Protein AF-A0AAW1U2P5-F1 (afdb_monomer_lite)

Radius of gyration: 36.5 Å; chains: 1; bounding box: 111×34×106 Å

Organism: NCBI:txid420089

Sequence (246 aa):
MTSDADQDITLRKIYEEIISSKQEVKNTIAASEARLLLEIQELKIRVDALEEENSELKRNIDYVCEELKRLLDVEVAESDVSDCFPLGNGQNCPVKIELLTNIKKRQIFSNLKKLKGTGIAVSHDLTRRQREELHGLKKHLLRARANSSKKSFIRGNKLFVGKKEYTLGELERDIEDHQSNGAPPAPQPKGKKGQHDNDENFRRDNGTQYDVRKNTRSQNPSKPTTAPKLEDCKRDMKLIWFQSWG

Foldseek 3Di:
DPPPVVVVVVVVVVVVVVVVVVVVVVVVVVVVVVVVVVVVVVVVVVVVVVVVVVVLQVVQLVVVQVCCCVQQVQHDDSQQWPGWDFDDADLATAIETEGPDCVSVVSSVVRQVSCPPVLAAEEEDDDPVLVVLVVLLVVVQVVLVVVVQPPWDDDDQWIDRPPDIDHSVRVVVVVVVVVVPPDDPDPDDDDDDDDDDDDDDPDDDDDPPPDPPDPPPPPDPDPPPDGDRNVSNPPRYYYYYYDDDD

Secondary structure (DSSP, 8-state):
---HHHHHHHHHHHHHHHHHHHHHHHHHHHHHHHHHHHHHHHHHHHHHHHHHHHHHHHHHHHHHHHHHHHHH-----GGGEEEEEE-SSSTTPPEEEEES-HHHHHHHHHHGGGGTTSS--EEE---HHHHHHHHHHHHHHHHHHHTT-TTEEEETTEEEETTEEE-HHHHHHHHHHHHTT----PPPP-------------------------------------PPPGGGGTT---EEE-----

pLDDT: mean 81.58, std 21.27, range [25.16, 98.62]

Structure (mmCIF, N/CA/C/O backbone):
data_AF-A0AAW1U2P5-F1
#
_entry.id   AF-A0AAW1U2P5-F1
#
loop_
_atom_site.group_PDB
_atom_site.id
_atom_site.type_symbol
_atom_site.label_atom_id
_atom_site.label_alt_id
_atom_site.label_comp_id
_atom_site.label_asym_id
_atom_site.label_entity_id
_atom_site.label_seq_id
_atom_site.pdbx_PDB_ins_code
_atom_site.Cartn_x
_atom_site.Cartn_y
_atom_site.Cartn_z
_atom_site.occupancy
_atom_site.B_iso_or_equiv
_atom_site.auth_seq_id
_atom_site.auth_comp_id
_atom_site.auth_asym_id
_atom_site.auth_atom_id
_atom_site.pdbx_PDB_model_num
ATOM 1 N N . MET A 1 1 ? 36.411 -12.145 -76.682 1.00 63.88 1 MET A N 1
ATOM 2 C CA . MET A 1 1 ? 37.333 -11.294 -75.908 1.00 63.88 1 MET A CA 1
ATOM 3 C C . MET A 1 1 ? 36.540 -10.069 -75.498 1.00 63.88 1 MET A C 1
ATOM 5 O O . MET A 1 1 ? 36.263 -9.242 -76.354 1.00 63.88 1 MET A O 1
ATOM 9 N N . THR A 1 2 ? 36.035 -10.024 -74.263 1.00 65.62 2 THR A N 1
ATOM 10 C CA . THR A 1 2 ? 35.504 -8.772 -73.697 1.00 65.62 2 THR A CA 1
ATOM 11 C C . THR A 1 2 ? 36.646 -7.767 -73.678 1.00 65.62 2 THR A C 1
ATOM 13 O O . THR A 1 2 ? 37.742 -8.133 -73.258 1.00 65.62 2 THR A O 1
ATOM 16 N N . SER A 1 3 ? 36.409 -6.563 -74.189 1.00 85.56 3 SER A N 1
ATOM 17 C CA . SER A 1 3 ? 37.399 -5.487 -74.188 1.00 85.56 3 SER A CA 1
ATOM 18 C C . SER A 1 3 ? 37.834 -5.204 -72.748 1.00 85.56 3 SER A C 1
ATOM 20 O O . SER A 1 3 ? 36.981 -5.154 -71.862 1.00 85.56 3 SER A O 1
ATOM 22 N N . ASP A 1 4 ? 39.128 -4.990 -72.501 1.00 89.56 4 ASP A N 1
ATOM 23 C CA . ASP A 1 4 ? 39.647 -4.608 -71.175 1.00 89.56 4 ASP A CA 1
ATOM 24 C C . ASP A 1 4 ? 38.920 -3.370 -70.603 1.00 89.56 4 ASP A C 1
ATOM 26 O O . ASP A 1 4 ? 38.771 -3.222 -69.391 1.00 89.56 4 ASP A O 1
ATOM 30 N N . ALA A 1 5 ? 38.374 -2.514 -71.476 1.00 89.88 5 ALA A N 1
ATOM 31 C CA . ALA A 1 5 ? 37.557 -1.365 -71.089 1.00 89.88 5 ALA A CA 1
ATOM 32 C C . ALA A 1 5 ? 36.229 -1.753 -70.406 1.00 89.88 5 ALA A C 1
ATOM 34 O O . ALA A 1 5 ? 35.799 -1.077 -69.471 1.00 89.88 5 ALA A O 1
ATOM 35 N N . ASP A 1 6 ? 35.587 -2.848 -70.825 1.00 91.94 6 ASP A N 1
ATOM 36 C CA . ASP A 1 6 ? 34.318 -3.302 -70.238 1.00 91.94 6 ASP A CA 1
ATOM 37 C C . ASP A 1 6 ? 34.530 -3.875 -68.827 1.00 91.94 6 ASP A C 1
ATOM 39 O O . ASP A 1 6 ? 33.668 -3.747 -67.947 1.00 91.94 6 ASP A O 1
ATOM 43 N N . GLN A 1 7 ? 35.703 -4.474 -68.588 1.00 93.38 7 GLN A N 1
ATOM 44 C CA . GLN A 1 7 ? 36.102 -4.958 -67.267 1.00 93.38 7 GLN A CA 1
ATOM 45 C C . GLN A 1 7 ? 36.335 -3.793 -66.295 1.00 93.38 7 GLN A C 1
ATOM 47 O O . GLN A 1 7 ? 35.825 -3.839 -65.175 1.00 93.38 7 GLN A O 1
ATOM 52 N N . ASP A 1 8 ? 37.008 -2.718 -66.727 1.00 94.69 8 ASP A N 1
ATOM 53 C CA . ASP A 1 8 ? 37.243 -1.530 -65.887 1.00 94.69 8 ASP A CA 1
ATOM 54 C C . ASP A 1 8 ? 35.928 -0.833 -65.492 1.00 94.69 8 ASP A C 1
ATOM 56 O O . ASP A 1 8 ? 35.715 -0.485 -64.329 1.00 94.69 8 ASP A O 1
ATOM 60 N N . ILE A 1 9 ? 34.983 -0.704 -66.430 1.00 95.00 9 ILE A N 1
ATOM 61 C CA . ILE A 1 9 ? 33.655 -0.131 -66.149 1.00 95.00 9 ILE A CA 1
ATOM 62 C C . ILE A 1 9 ? 32.898 -0.974 -65.114 1.00 95.00 9 ILE A C 1
ATOM 64 O O . ILE A 1 9 ? 32.265 -0.427 -64.207 1.00 95.00 9 ILE A O 1
ATOM 68 N N . THR A 1 10 ? 32.957 -2.302 -65.232 1.00 95.50 10 THR A N 1
ATOM 69 C CA . THR A 1 10 ? 32.281 -3.218 -64.302 1.00 95.50 10 THR A CA 1
ATOM 70 C C . THR A 1 10 ? 32.883 -3.129 -62.899 1.00 95.50 10 THR A C 1
ATOM 72 O O . THR A 1 10 ? 32.145 -3.036 -61.919 1.00 95.50 10 THR A O 1
ATOM 75 N N . LEU A 1 11 ? 34.214 -3.077 -62.793 1.00 95.94 11 LEU A N 1
ATOM 76 C CA . LEU A 1 11 ? 34.913 -2.934 -61.514 1.00 95.94 11 LEU A CA 1
ATOM 77 C C . LEU A 1 11 ? 34.576 -1.616 -60.810 1.00 95.94 11 LEU A C 1
ATOM 79 O O . LEU A 1 11 ? 34.342 -1.619 -59.602 1.00 95.94 11 LEU A O 1
ATOM 83 N N . ARG A 1 12 ? 34.488 -0.503 -61.550 1.00 96.44 12 ARG A N 1
ATOM 84 C CA . ARG A 1 12 ? 34.092 0.797 -60.980 1.00 96.44 12 ARG A CA 1
ATOM 85 C C . ARG A 1 12 ? 32.686 0.765 -60.392 1.00 96.44 12 ARG A C 1
ATOM 87 O O . ARG A 1 12 ? 32.503 1.214 -59.266 1.00 96.44 12 ARG A O 1
ATOM 94 N N . LYS A 1 13 ? 31.718 0.178 -61.104 1.00 97.12 13 LYS A N 1
ATOM 95 C CA . LYS A 1 13 ? 30.338 0.040 -60.604 1.00 97.12 13 LYS A CA 1
ATOM 96 C C . LYS A 1 13 ? 30.274 -0.783 -59.320 1.00 97.12 13 LYS A C 1
ATOM 98 O O . LYS A 1 13 ? 29.637 -0.364 -58.361 1.00 97.12 13 LYS A O 1
ATOM 103 N N . ILE A 1 14 ? 30.975 -1.918 -59.285 1.00 97.38 14 ILE A N 1
ATOM 104 C CA . ILE A 1 14 ? 31.056 -2.764 -58.085 1.00 97.38 14 ILE A CA 1
ATOM 105 C C . ILE A 1 14 ? 31.677 -1.980 -56.921 1.00 97.38 14 ILE A C 1
ATOM 107 O O . ILE A 1 14 ? 31.200 -2.050 -55.792 1.00 97.38 14 ILE A O 1
ATOM 111 N N . TYR A 1 15 ? 32.729 -1.205 -57.183 1.00 97.19 15 TYR A N 1
ATOM 112 C CA . TYR A 1 15 ? 33.379 -0.392 -56.160 1.00 97.19 15 TYR A CA 1
ATOM 113 C C . TYR A 1 15 ? 32.458 0.705 -55.599 1.00 97.19 15 TYR A C 1
ATOM 115 O O . TYR A 1 15 ? 32.391 0.887 -54.381 1.00 97.19 15 TYR A O 1
ATOM 123 N N . GLU A 1 16 ? 31.716 1.401 -56.461 1.00 97.56 16 GLU A N 1
ATOM 124 C CA . GLU A 1 16 ? 30.718 2.400 -56.058 1.00 97.56 16 GLU A CA 1
ATOM 125 C C . GLU A 1 16 ? 29.593 1.775 -55.220 1.00 97.56 16 GLU A C 1
ATOM 127 O O . GLU A 1 16 ? 29.229 2.319 -54.174 1.00 97.56 16 GLU A O 1
ATOM 132 N N . GLU A 1 17 ? 29.101 0.598 -55.614 1.00 97.94 17 GLU A N 1
ATOM 133 C CA . GLU A 1 17 ? 28.090 -0.153 -54.863 1.00 97.94 17 GLU A CA 1
ATOM 134 C C . GLU A 1 17 ? 28.603 -0.565 -53.475 1.00 97.94 17 GLU A C 1
ATOM 136 O O . GLU A 1 17 ? 27.908 -0.377 -52.474 1.00 97.94 17 GLU A O 1
ATOM 141 N N . ILE A 1 18 ? 29.852 -1.035 -53.377 1.00 97.81 18 ILE A N 1
ATOM 142 C CA . ILE A 1 18 ? 30.493 -1.368 -52.096 1.00 97.81 18 ILE A CA 1
ATOM 143 C C . ILE A 1 18 ? 30.598 -0.133 -51.196 1.00 97.81 18 ILE A C 1
ATOM 145 O O . ILE A 1 18 ? 30.336 -0.226 -49.994 1.00 97.81 18 ILE A O 1
ATOM 149 N N . ILE A 1 19 ? 30.976 1.028 -51.740 1.00 98.12 19 ILE A N 1
ATOM 150 C CA . ILE A 1 19 ? 31.045 2.276 -50.966 1.00 98.12 19 ILE A CA 1
ATOM 151 C C . ILE A 1 19 ? 29.657 2.671 -50.465 1.00 98.12 19 ILE A C 1
ATOM 153 O O . ILE A 1 19 ? 29.519 2.995 -49.282 1.00 98.12 19 ILE A O 1
ATOM 157 N N . SER A 1 20 ? 28.645 2.629 -51.336 1.00 97.81 20 SER A N 1
ATOM 158 C CA . SER A 1 20 ? 27.275 2.992 -50.966 1.00 97.81 20 SER A CA 1
ATOM 159 C C . SER A 1 20 ? 26.736 2.063 -49.883 1.00 97.81 20 SER A C 1
ATOM 161 O O . SER A 1 20 ? 26.310 2.527 -48.826 1.00 97.81 20 SER A O 1
ATOM 163 N N . SER A 1 21 ? 26.868 0.750 -50.083 1.00 98.06 21 SER A N 1
ATOM 164 C CA . SER A 1 21 ? 26.442 -0.262 -49.114 1.00 98.06 21 SER A CA 1
ATOM 165 C C . SER A 1 21 ? 27.155 -0.085 -47.769 1.00 98.06 21 SER A C 1
ATOM 167 O O . SER A 1 21 ? 26.527 -0.078 -46.708 1.00 98.06 21 SER A O 1
ATOM 169 N N . LYS A 1 22 ? 28.471 0.169 -47.787 1.00 98.25 22 LYS A N 1
ATOM 170 C CA . LYS A 1 22 ? 29.246 0.461 -46.574 1.00 98.25 22 LYS A CA 1
ATOM 171 C C . LYS A 1 22 ? 28.712 1.690 -45.836 1.00 98.25 22 LYS A C 1
ATOM 173 O O . LYS A 1 22 ? 28.705 1.695 -44.604 1.00 98.25 22 LYS A O 1
ATOM 178 N N . GLN A 1 23 ? 28.297 2.732 -46.551 1.00 98.19 23 GLN A N 1
ATOM 179 C CA . GLN A 1 23 ? 27.745 3.935 -45.934 1.00 98.19 23 GLN A CA 1
ATOM 180 C C . GLN A 1 23 ? 26.345 3.699 -45.350 1.00 98.19 23 GLN A C 1
ATOM 182 O O . GLN A 1 23 ? 26.065 4.169 -44.248 1.00 98.19 23 GLN A O 1
ATOM 187 N N . GLU A 1 24 ? 25.490 2.933 -46.025 1.00 98.00 24 GLU A N 1
ATOM 188 C CA . GLU A 1 24 ? 24.165 2.554 -45.514 1.00 98.00 24 GLU A CA 1
ATOM 189 C C . GLU A 1 24 ? 24.256 1.732 -44.227 1.00 98.00 24 GLU A C 1
ATOM 191 O O . GLU A 1 24 ? 23.556 2.018 -43.249 1.00 98.00 24 GLU A O 1
ATOM 196 N N . VAL A 1 25 ? 25.170 0.757 -44.185 1.00 98.19 25 VAL A N 1
ATOM 197 C CA . VAL A 1 25 ? 25.429 -0.042 -42.981 1.00 98.19 25 VAL A CA 1
ATOM 198 C C . VAL A 1 25 ? 25.903 0.855 -41.839 1.00 98.19 25 VAL A C 1
ATOM 200 O O . VAL A 1 25 ? 25.375 0.758 -40.733 1.00 98.19 25 VAL A O 1
ATOM 203 N N . LYS A 1 26 ? 26.831 1.787 -42.096 1.00 98.31 26 LYS A N 1
ATOM 204 C CA . LYS A 1 26 ? 27.279 2.760 -41.084 1.00 98.31 26 LYS A CA 1
ATOM 205 C C . LYS A 1 26 ? 26.134 3.613 -40.545 1.00 98.31 26 LYS A C 1
ATOM 207 O O . LYS A 1 26 ? 26.028 3.781 -39.334 1.00 98.31 26 LYS A O 1
ATOM 212 N N . ASN A 1 27 ? 25.276 4.132 -41.421 1.00 97.88 27 ASN A N 1
ATOM 213 C CA . ASN A 1 27 ? 24.131 4.947 -41.016 1.00 97.88 27 ASN A CA 1
ATOM 214 C C . ASN A 1 27 ? 23.144 4.133 -40.169 1.00 97.88 27 ASN A C 1
ATOM 216 O O . ASN A 1 27 ? 22.639 4.622 -39.162 1.00 97.88 27 ASN A O 1
ATOM 220 N N . THR A 1 28 ? 22.904 2.878 -40.552 1.00 98.31 28 THR A N 1
ATOM 221 C CA . THR A 1 28 ? 22.020 1.964 -39.817 1.00 98.31 28 THR A CA 1
ATOM 222 C C . THR A 1 28 ? 22.580 1.641 -38.433 1.00 98.31 28 THR A C 1
ATOM 224 O O . THR A 1 28 ? 21.833 1.675 -37.454 1.00 98.31 28 THR A O 1
ATOM 227 N N . ILE A 1 29 ? 23.892 1.393 -38.335 1.00 98.25 29 ILE A N 1
ATOM 228 C CA . ILE A 1 29 ? 24.588 1.180 -37.060 1.00 98.25 29 ILE A CA 1
ATOM 229 C C . ILE A 1 29 ? 24.452 2.425 -36.183 1.00 98.25 29 ILE A C 1
ATOM 231 O O . ILE A 1 29 ? 23.905 2.320 -35.088 1.00 98.25 29 ILE A O 1
ATOM 235 N N . ALA A 1 30 ? 24.814 3.607 -36.687 1.00 98.31 30 ALA A N 1
ATOM 236 C CA . ALA A 1 30 ? 24.721 4.855 -35.929 1.00 98.31 30 ALA A CA 1
ATOM 237 C C . ALA A 1 30 ? 23.285 5.147 -35.449 1.00 98.31 30 ALA A C 1
ATOM 239 O O . ALA A 1 30 ? 23.067 5.544 -34.305 1.00 98.31 30 ALA A O 1
ATOM 240 N N . ALA A 1 31 ? 22.279 4.895 -36.292 1.00 98.00 31 ALA A N 1
ATOM 241 C CA . ALA A 1 31 ? 20.875 5.043 -35.914 1.00 98.00 31 ALA A CA 1
ATOM 242 C C . ALA A 1 31 ? 20.435 4.015 -34.856 1.00 98.00 31 ALA A C 1
ATOM 244 O O . ALA A 1 31 ? 19.603 4.316 -34.000 1.00 98.00 31 ALA A O 1
ATOM 245 N N . SER A 1 32 ? 20.955 2.785 -34.903 1.00 98.44 32 SER A N 1
ATOM 246 C CA . SER A 1 32 ? 20.696 1.779 -33.867 1.00 98.44 32 SER A CA 1
ATOM 247 C C . SER A 1 32 ? 21.365 2.131 -32.536 1.00 98.44 32 SER A C 1
ATOM 249 O O . SER A 1 32 ? 20.709 2.047 -31.502 1.00 98.44 32 SER A O 1
ATOM 251 N N . GLU A 1 33 ? 22.605 2.622 -32.563 1.00 98.44 33 GLU A N 1
ATOM 252 C CA . GLU A 1 33 ? 23.340 3.073 -31.379 1.00 98.44 33 GLU A CA 1
ATOM 253 C C . GLU A 1 33 ? 22.627 4.244 -30.701 1.00 98.44 33 GLU A C 1
ATOM 255 O O . GLU A 1 33 ? 22.390 4.205 -29.496 1.00 98.44 33 GLU A O 1
ATOM 260 N N . ALA A 1 34 ? 22.196 5.246 -31.473 1.00 98.31 34 ALA A N 1
ATOM 261 C CA . ALA A 1 34 ? 21.440 6.377 -30.943 1.00 98.31 34 ALA A CA 1
ATOM 262 C C . ALA A 1 34 ? 20.130 5.939 -30.264 1.00 98.31 34 ALA A C 1
ATOM 264 O O . ALA A 1 34 ? 19.794 6.444 -29.194 1.00 98.31 34 ALA A O 1
ATOM 265 N N . ARG A 1 35 ? 19.405 4.972 -30.847 1.00 98.44 35 ARG A N 1
ATOM 266 C CA . ARG A 1 35 ? 18.181 4.420 -30.239 1.00 98.44 35 ARG A CA 1
ATOM 267 C C . ARG A 1 35 ? 18.465 3.706 -28.920 1.00 98.44 35 ARG A C 1
ATOM 269 O O . ARG A 1 35 ? 17.771 3.965 -27.943 1.00 98.44 35 ARG A O 1
ATOM 276 N N . LEU A 1 36 ? 19.492 2.859 -28.881 1.00 98.62 36 LEU A N 1
ATOM 277 C CA . LEU A 1 36 ? 19.876 2.143 -27.662 1.00 98.62 36 LEU A CA 1
ATOM 278 C C . LEU A 1 36 ? 20.327 3.103 -26.555 1.00 98.62 36 LEU A C 1
ATOM 280 O O . LEU A 1 36 ? 19.988 2.900 -25.393 1.00 98.62 36 LEU A O 1
ATOM 284 N N . LEU A 1 37 ? 21.051 4.173 -26.898 1.00 98.50 37 LEU A N 1
ATOM 285 C CA . LEU A 1 37 ? 21.457 5.193 -25.929 1.00 98.50 37 LEU A CA 1
ATOM 286 C C . LEU A 1 37 ? 20.256 5.909 -25.297 1.00 98.50 37 LEU A C 1
ATOM 288 O O . LEU A 1 37 ? 20.256 6.131 -24.086 1.00 98.50 37 LEU A O 1
ATOM 292 N N . LEU A 1 38 ? 19.230 6.233 -26.090 1.00 98.31 38 LEU A N 1
ATOM 293 C CA . LEU A 1 38 ? 17.989 6.816 -25.571 1.00 98.31 38 LEU A CA 1
ATOM 294 C C . LEU A 1 38 ? 17.251 5.840 -24.646 1.00 98.31 38 LEU A C 1
ATOM 296 O O . LEU A 1 38 ? 16.854 6.230 -23.551 1.00 98.31 38 LEU A O 1
ATOM 300 N N . GLU A 1 39 ? 17.136 4.566 -25.028 1.00 98.50 39 GLU A N 1
ATOM 301 C CA . GLU A 1 39 ? 16.489 3.535 -24.203 1.00 98.50 39 GLU A CA 1
ATOM 302 C C . GLU A 1 39 ? 17.216 3.327 -22.862 1.00 98.50 39 GLU A C 1
ATOM 304 O O . GLU A 1 39 ? 16.584 3.264 -21.807 1.00 98.50 39 GLU A O 1
ATOM 309 N N . ILE A 1 40 ? 18.554 3.306 -22.870 1.00 98.38 40 ILE A N 1
ATOM 310 C CA . ILE A 1 40 ? 19.364 3.241 -21.643 1.00 98.38 40 ILE A CA 1
ATOM 311 C C . ILE A 1 40 ? 19.084 4.450 -20.741 1.00 98.38 40 ILE A C 1
ATOM 313 O O . ILE A 1 40 ? 18.959 4.296 -19.523 1.00 98.38 40 ILE A O 1
ATOM 317 N N . GLN A 1 41 ? 18.976 5.650 -21.315 1.00 98.44 41 GLN A N 1
ATOM 318 C CA . GLN A 1 41 ? 18.686 6.863 -20.552 1.00 98.44 41 GLN A CA 1
ATOM 319 C C . GLN A 1 41 ? 17.279 6.829 -19.935 1.00 98.44 41 GLN A C 1
ATOM 321 O O . GLN A 1 41 ? 17.121 7.183 -18.766 1.00 98.44 41 GLN A O 1
ATOM 326 N N . GLU A 1 42 ? 16.272 6.373 -20.680 1.00 98.25 42 GLU A N 1
ATOM 327 C CA . GLU A 1 42 ? 14.902 6.207 -20.180 1.00 98.25 42 GLU A CA 1
ATOM 328 C C . GLU A 1 42 ? 14.832 5.193 -19.032 1.00 98.25 42 GLU A C 1
ATOM 330 O O . GLU A 1 42 ? 14.223 5.462 -17.992 1.00 98.25 42 GLU A O 1
ATOM 335 N N . LEU A 1 43 ? 15.500 4.045 -19.184 1.00 98.00 43 LEU A N 1
ATOM 336 C CA . LEU A 1 43 ? 15.573 3.027 -18.137 1.00 98.00 43 LEU A CA 1
ATOM 337 C C . LEU A 1 43 ? 16.270 3.552 -16.883 1.00 98.00 43 LEU A C 1
ATOM 339 O O . LEU A 1 43 ? 15.802 3.277 -15.780 1.00 98.00 43 LEU A O 1
ATOM 343 N N . LYS A 1 44 ? 17.334 4.347 -17.033 1.00 98.38 44 LYS A N 1
ATOM 344 C CA . LYS A 1 44 ? 18.029 4.961 -15.898 1.00 98.38 44 LYS A CA 1
ATOM 345 C C . LYS A 1 44 ? 17.108 5.885 -15.100 1.00 98.38 44 LYS A C 1
ATOM 347 O O . LYS A 1 44 ? 16.987 5.713 -13.894 1.00 98.38 44 LYS A O 1
ATOM 352 N N . ILE A 1 45 ? 16.395 6.788 -15.777 1.00 97.94 45 ILE A N 1
ATOM 353 C CA . ILE A 1 45 ? 15.428 7.691 -15.128 1.00 97.94 45 ILE A CA 1
ATOM 354 C C . ILE A 1 45 ? 14.354 6.891 -14.376 1.00 97.94 45 ILE A C 1
ATOM 356 O O . ILE A 1 45 ? 13.950 7.259 -13.274 1.00 97.94 45 ILE A O 1
ATOM 360 N N . ARG A 1 46 ? 13.890 5.779 -14.959 1.00 97.56 46 ARG A N 1
ATOM 361 C CA . ARG A 1 46 ? 12.899 4.907 -14.321 1.00 97.56 46 ARG A CA 1
ATOM 362 C C . ARG A 1 46 ? 13.444 4.198 -13.080 1.00 97.56 46 ARG A C 1
ATOM 364 O O . ARG A 1 46 ? 12.702 4.063 -12.111 1.00 97.56 46 ARG A O 1
ATOM 371 N N . VAL A 1 47 ? 14.689 3.725 -13.115 1.00 98.00 47 VAL A N 1
ATOM 372 C CA . VAL A 1 47 ? 15.348 3.107 -11.954 1.00 98.00 47 VAL A CA 1
ATOM 373 C C . VAL A 1 47 ? 15.488 4.126 -10.827 1.00 98.00 47 VAL A C 1
ATOM 375 O O . VAL A 1 47 ? 15.033 3.841 -9.724 1.00 98.00 47 VAL A O 1
ATOM 378 N N . ASP A 1 48 ? 15.987 5.328 -11.125 1.00 97.56 48 ASP A N 1
ATOM 379 C CA . ASP A 1 48 ? 16.155 6.398 -10.133 1.00 97.56 48 ASP A CA 1
ATOM 380 C C . ASP A 1 48 ? 14.814 6.745 -9.446 1.00 97.56 48 ASP A C 1
ATOM 382 O O . ASP A 1 48 ? 14.741 6.867 -8.223 1.00 97.56 48 ASP A O 1
ATOM 386 N N . ALA A 1 49 ? 13.718 6.825 -10.213 1.00 95.94 49 ALA A N 1
ATOM 387 C CA . ALA A 1 49 ? 12.381 7.081 -9.667 1.00 95.94 49 ALA A CA 1
ATOM 388 C C . ALA A 1 49 ? 11.875 5.951 -8.746 1.00 95.94 49 ALA A C 1
ATOM 390 O O . ALA A 1 49 ? 11.268 6.219 -7.709 1.00 95.94 49 ALA A O 1
ATOM 391 N N . LEU A 1 50 ? 12.128 4.686 -9.102 1.00 96.62 50 LEU A N 1
ATOM 392 C CA . LEU A 1 50 ? 11.750 3.532 -8.276 1.00 96.62 50 LEU A CA 1
ATOM 393 C C . LEU A 1 50 ? 12.595 3.430 -7.000 1.00 96.62 50 LEU A C 1
ATOM 395 O O . LEU A 1 50 ? 12.107 2.967 -5.968 1.00 96.62 50 LEU A O 1
ATOM 399 N N . GLU A 1 51 ? 13.863 3.833 -7.046 1.00 97.38 51 GLU A N 1
ATOM 400 C CA . GLU A 1 51 ? 14.726 3.897 -5.864 1.00 97.38 51 GLU A CA 1
ATOM 401 C C . GLU A 1 51 ? 14.264 4.980 -4.879 1.00 97.38 51 GLU A C 1
ATOM 403 O O . GLU A 1 51 ? 14.278 4.749 -3.664 1.00 97.38 51 GLU A O 1
ATOM 408 N N . GLU A 1 52 ? 13.797 6.128 -5.381 1.00 96.00 52 GLU A N 1
ATOM 409 C CA . GLU A 1 52 ? 13.190 7.180 -4.558 1.00 96.00 52 GLU A CA 1
ATOM 410 C C . GLU A 1 52 ? 11.894 6.693 -3.888 1.00 96.00 52 GLU A C 1
ATOM 412 O O . GLU A 1 52 ? 11.766 6.800 -2.666 1.00 96.00 52 GLU A O 1
ATOM 417 N N . GLU A 1 53 ? 10.985 6.071 -4.647 1.00 92.44 53 GLU A N 1
ATOM 418 C CA . GLU A 1 53 ? 9.732 5.504 -4.121 1.00 92.44 53 GLU A CA 1
ATOM 419 C C . GLU A 1 53 ? 9.996 4.430 -3.052 1.00 92.44 53 GLU A C 1
ATOM 421 O O . GLU A 1 53 ? 9.426 4.472 -1.961 1.00 92.44 53 GLU A O 1
ATOM 426 N N . ASN A 1 54 ? 10.928 3.505 -3.308 1.00 93.19 54 ASN A N 1
ATOM 427 C CA . ASN A 1 54 ? 11.327 2.493 -2.326 1.00 93.19 54 ASN A CA 1
ATOM 428 C C . ASN A 1 54 ? 11.926 3.113 -1.057 1.00 93.19 54 ASN A C 1
ATOM 430 O O . ASN A 1 54 ? 11.702 2.614 0.048 1.00 93.19 54 ASN A O 1
ATOM 434 N N . SER A 1 55 ? 12.696 4.192 -1.198 1.00 95.25 55 SER A N 1
ATOM 435 C CA . SER A 1 55 ? 13.275 4.902 -0.056 1.00 95.25 55 SER A CA 1
ATOM 436 C C . SER A 1 55 ? 12.198 5.586 0.789 1.00 95.25 55 SER A C 1
ATOM 438 O O . SER A 1 55 ? 12.284 5.571 2.017 1.00 95.25 55 SER A O 1
ATOM 440 N N . GLU A 1 56 ? 11.173 6.160 0.159 1.00 91.44 56 GLU A N 1
ATOM 441 C CA . GLU A 1 56 ? 10.023 6.741 0.855 1.00 91.44 56 GLU A CA 1
ATOM 442 C C . GLU A 1 56 ? 9.190 5.669 1.573 1.00 91.44 56 GLU A C 1
ATOM 444 O O . GLU A 1 56 ? 8.866 5.830 2.752 1.00 91.44 56 GLU A O 1
ATOM 449 N N . LEU A 1 57 ? 8.909 4.542 0.911 1.00 90.81 57 LEU A N 1
ATOM 450 C CA . LEU A 1 57 ? 8.193 3.415 1.513 1.00 90.81 57 LEU A CA 1
ATOM 451 C C . LEU A 1 57 ? 8.904 2.888 2.765 1.00 90.81 57 LEU A C 1
ATOM 453 O O . LEU A 1 57 ? 8.257 2.706 3.797 1.00 90.81 57 LEU A O 1
ATOM 457 N N . LYS A 1 58 ? 10.232 2.725 2.715 1.00 94.38 58 LYS A N 1
ATOM 458 C CA . LYS A 1 58 ? 11.030 2.313 3.881 1.00 94.38 58 LYS A CA 1
ATOM 459 C C . LYS A 1 58 ? 10.895 3.285 5.048 1.00 94.38 58 LYS A C 1
ATOM 461 O O . LYS A 1 58 ? 10.585 2.859 6.155 1.00 94.38 58 LYS A O 1
ATOM 466 N N . ARG A 1 59 ? 11.015 4.594 4.796 1.00 93.12 59 ARG A N 1
ATOM 467 C CA . ARG A 1 59 ? 10.828 5.622 5.839 1.00 93.12 59 ARG A CA 1
ATOM 468 C C . ARG A 1 59 ? 9.433 5.567 6.462 1.00 93.12 59 ARG A C 1
ATOM 470 O O . ARG A 1 59 ? 9.298 5.743 7.671 1.00 93.12 59 ARG A O 1
ATOM 477 N N . ASN A 1 60 ? 8.402 5.317 5.656 1.00 90.56 60 ASN A N 1
ATOM 478 C CA . ASN A 1 60 ? 7.029 5.194 6.146 1.00 90.56 60 ASN A CA 1
ATOM 479 C C . ASN A 1 60 ? 6.854 3.955 7.035 1.00 90.56 60 ASN A C 1
ATOM 481 O O . ASN A 1 60 ? 6.207 4.047 8.080 1.00 90.56 60 ASN A O 1
ATOM 485 N N . ILE A 1 61 ? 7.442 2.820 6.644 1.00 95.19 61 ILE A N 1
ATOM 486 C CA . ILE A 1 61 ? 7.436 1.586 7.440 1.00 95.19 61 ILE A CA 1
ATOM 487 C C . ILE A 1 61 ? 8.173 1.804 8.762 1.00 95.19 61 ILE A C 1
ATOM 489 O O . ILE A 1 61 ? 7.611 1.504 9.815 1.00 95.19 61 ILE A O 1
ATOM 493 N N . ASP A 1 62 ? 9.376 2.378 8.725 1.00 95.88 62 ASP A N 1
ATOM 494 C CA . ASP A 1 62 ? 10.175 2.661 9.920 1.00 95.88 62 ASP A CA 1
ATOM 495 C C . ASP A 1 62 ? 9.401 3.543 10.903 1.00 95.88 62 ASP A C 1
ATOM 497 O O . ASP A 1 62 ? 9.236 3.182 12.069 1.00 95.88 62 ASP A O 1
ATOM 501 N N . TYR A 1 63 ? 8.826 4.644 10.412 1.00 93.69 63 TYR A N 1
ATOM 502 C CA . TYR A 1 63 ? 8.010 5.550 11.218 1.00 93.69 63 TYR A CA 1
ATOM 503 C C . TYR A 1 63 ? 6.827 4.834 11.885 1.00 93.69 63 TYR A C 1
ATOM 505 O O . TYR A 1 63 ? 6.575 4.986 13.081 1.00 93.69 63 TYR A O 1
ATOM 513 N N . VAL A 1 64 ? 6.095 4.022 11.122 1.00 94.12 64 VAL A N 1
ATOM 514 C CA . VAL A 1 64 ? 4.973 3.234 11.637 1.00 94.12 64 VAL A CA 1
ATOM 515 C C . VAL A 1 64 ? 5.433 2.248 12.712 1.00 94.12 64 VAL A C 1
ATOM 517 O O . VAL A 1 64 ? 4.785 2.134 13.754 1.00 94.12 64 VAL A O 1
ATOM 520 N N . CYS A 1 65 ? 6.527 1.526 12.474 1.00 96.06 65 CYS A N 1
ATOM 521 C CA . CYS A 1 65 ? 7.074 0.549 13.410 1.00 96.06 65 CYS A CA 1
ATOM 522 C C . CYS A 1 65 ? 7.518 1.219 14.718 1.00 96.06 65 CYS A C 1
ATOM 524 O O . CYS A 1 65 ? 7.196 0.724 15.805 1.00 96.06 65 CYS A O 1
ATOM 526 N N . GLU A 1 66 ? 8.174 2.378 14.632 1.00 96.06 66 GLU A N 1
ATOM 527 C CA . GLU A 1 66 ? 8.538 3.202 15.786 1.00 96.06 66 GLU A CA 1
ATOM 528 C C . GLU A 1 66 ? 7.306 3.665 16.569 1.00 96.06 66 GLU A C 1
ATOM 530 O O . GLU A 1 66 ? 7.261 3.525 17.793 1.00 96.06 66 GLU A O 1
ATOM 535 N N . GLU A 1 67 ? 6.267 4.149 15.885 1.00 95.06 67 GLU A N 1
ATOM 536 C CA . GLU A 1 67 ? 5.032 4.602 16.526 1.00 95.06 67 GLU A CA 1
ATOM 537 C C . GLU A 1 67 ? 4.266 3.457 17.201 1.00 95.06 67 GLU A C 1
ATOM 539 O O . GLU A 1 67 ? 3.762 3.622 18.314 1.00 95.06 67 GLU A O 1
ATOM 544 N N . LEU A 1 68 ? 4.218 2.266 16.596 1.00 96.25 68 LEU A N 1
ATOM 545 C CA . LEU A 1 68 ? 3.631 1.080 17.229 1.00 96.25 68 LEU A CA 1
ATOM 546 C C . LEU A 1 68 ? 4.411 0.669 18.481 1.00 96.25 68 LEU A C 1
ATOM 548 O O . LEU A 1 68 ? 3.799 0.370 19.513 1.00 96.25 68 LEU A O 1
ATOM 552 N N . LYS A 1 69 ? 5.746 0.705 18.429 1.00 97.50 69 LYS A N 1
ATOM 553 C CA . LYS A 1 69 ? 6.595 0.432 19.593 1.00 97.50 69 LYS A CA 1
ATOM 554 C C . LYS A 1 69 ? 6.353 1.467 20.691 1.00 97.50 69 LYS A C 1
ATOM 556 O O . LYS A 1 69 ? 6.077 1.096 21.828 1.00 97.50 69 LYS A O 1
ATOM 561 N N . ARG A 1 70 ? 6.348 2.756 20.346 1.00 97.31 70 ARG A N 1
ATOM 562 C CA . ARG A 1 70 ? 6.174 3.878 21.279 1.00 97.31 70 ARG A CA 1
ATOM 563 C C . ARG A 1 70 ? 4.788 3.916 21.928 1.00 97.31 70 ARG A C 1
ATOM 565 O O . ARG A 1 70 ? 4.680 4.127 23.133 1.00 97.31 70 ARG A O 1
ATOM 572 N N . LEU A 1 71 ? 3.723 3.743 21.145 1.00 95.62 71 LEU A N 1
ATOM 573 C CA . LEU A 1 71 ? 2.340 3.910 21.605 1.00 95.62 71 LEU A CA 1
ATOM 574 C C . LEU A 1 71 ? 1.741 2.635 22.202 1.00 95.62 71 LEU A C 1
ATOM 576 O O . LEU A 1 71 ? 0.918 2.700 23.121 1.00 95.62 71 LEU A O 1
ATOM 580 N N . LEU A 1 72 ? 2.100 1.471 21.656 1.00 96.62 72 LEU A N 1
ATOM 581 C CA . LEU A 1 72 ? 1.475 0.197 22.010 1.00 96.62 72 LEU A CA 1
ATOM 582 C C . LEU A 1 72 ? 2.409 -0.754 22.753 1.00 96.62 72 LEU A C 1
ATOM 584 O O . LEU A 1 72 ? 1.893 -1.701 23.359 1.00 96.62 72 LEU A O 1
ATOM 588 N N . ASP A 1 73 ? 3.721 -0.489 22.780 1.00 97.31 73 ASP A N 1
ATOM 589 C CA . ASP A 1 73 ? 4.748 -1.421 23.272 1.00 97.31 73 ASP A CA 1
ATOM 590 C C . ASP A 1 73 ? 4.699 -2.744 22.493 1.00 97.31 73 ASP A C 1
ATOM 592 O O . ASP A 1 73 ? 4.632 -3.838 23.053 1.00 97.31 73 ASP A O 1
ATOM 596 N N . VAL A 1 74 ? 4.580 -2.631 21.167 1.00 97.56 74 VAL A N 1
ATOM 597 C CA . VAL A 1 74 ? 4.585 -3.770 20.247 1.00 97.56 74 VAL A CA 1
ATOM 598 C C . VAL A 1 74 ? 5.739 -3.578 19.283 1.00 97.56 74 VAL A C 1
ATOM 600 O O . VAL A 1 74 ? 5.725 -2.665 18.465 1.00 97.56 74 VAL A O 1
ATOM 603 N N . GLU A 1 75 ? 6.733 -4.450 19.379 1.00 97.56 75 GLU A N 1
ATOM 604 C CA . GLU A 1 75 ? 7.851 -4.475 18.445 1.00 97.56 75 GLU A CA 1
ATOM 605 C C . GLU A 1 75 ? 7.413 -5.136 17.135 1.00 97.56 75 GLU A C 1
ATOM 607 O O . GLU A 1 75 ? 6.981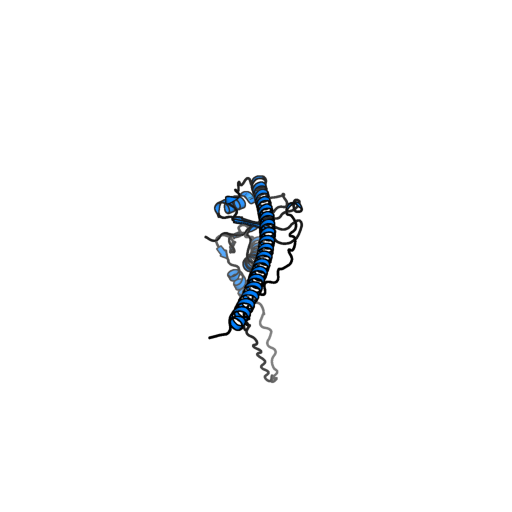 -6.292 17.131 1.00 97.56 75 GLU A O 1
ATOM 612 N N . VAL A 1 76 ? 7.492 -4.393 16.035 1.00 97.19 76 VAL A N 1
ATOM 613 C CA . VAL A 1 76 ? 7.202 -4.852 14.672 1.00 97.19 76 VAL A CA 1
ATOM 614 C C . VAL A 1 76 ? 8.466 -4.610 13.856 1.00 97.19 76 VAL A C 1
ATOM 616 O O . VAL A 1 76 ? 8.974 -3.492 13.854 1.00 97.19 76 VAL A O 1
ATOM 619 N N . ALA A 1 77 ? 9.008 -5.658 13.238 1.00 97.25 77 ALA A N 1
ATOM 620 C CA . ALA A 1 77 ? 10.153 -5.522 12.344 1.00 97.25 77 ALA A CA 1
ATOM 621 C C . ALA A 1 77 ? 9.683 -5.116 10.939 1.00 97.25 77 ALA A C 1
ATOM 623 O O . ALA A 1 77 ? 8.549 -5.411 10.564 1.00 97.25 77 ALA A O 1
ATOM 624 N N . GLU A 1 78 ? 10.562 -4.515 10.131 1.00 96.44 78 GLU A N 1
ATOM 625 C CA . GLU A 1 78 ? 10.286 -4.246 8.706 1.00 96.44 78 GLU A CA 1
ATOM 626 C C . GLU A 1 78 ? 9.836 -5.528 7.986 1.00 96.44 78 GLU A C 1
ATOM 628 O O . GLU A 1 78 ? 8.860 -5.526 7.244 1.00 96.44 78 GLU A O 1
ATOM 633 N N . SER A 1 79 ? 10.467 -6.661 8.307 1.00 96.94 79 SER A N 1
ATOM 634 C CA . SER A 1 79 ? 10.129 -7.971 7.749 1.00 96.94 79 SER A CA 1
ATOM 635 C C . SER A 1 79 ? 8.762 -8.517 8.166 1.00 96.94 79 SER A C 1
ATOM 637 O O . SER A 1 79 ? 8.326 -9.500 7.580 1.00 96.94 79 SER A O 1
ATOM 639 N N . ASP A 1 80 ? 8.077 -7.932 9.154 1.00 97.12 80 ASP A N 1
ATOM 640 C CA . ASP A 1 80 ? 6.702 -8.302 9.514 1.00 97.12 80 ASP A CA 1
ATOM 641 C C . ASP A 1 80 ? 5.657 -7.569 8.650 1.00 97.12 80 ASP A C 1
ATOM 643 O O . ASP A 1 80 ? 4.476 -7.946 8.662 1.00 97.12 80 ASP A O 1
ATOM 647 N N . VAL A 1 81 ? 6.067 -6.517 7.933 1.00 97.06 81 VAL A N 1
ATOM 648 C CA . VAL A 1 81 ? 5.204 -5.641 7.136 1.00 97.06 81 VAL A CA 1
ATOM 649 C C . VAL A 1 81 ? 5.257 -6.070 5.672 1.00 97.06 81 VAL A C 1
ATOM 651 O O . VAL A 1 81 ? 6.316 -6.142 5.063 1.00 97.06 81 VAL A O 1
ATOM 654 N N . SER A 1 82 ? 4.092 -6.373 5.106 1.00 96.00 82 SER A N 1
ATOM 655 C CA . SER A 1 82 ? 3.942 -6.705 3.688 1.00 96.00 82 SER A CA 1
ATOM 656 C C . SER A 1 82 ? 3.826 -5.456 2.822 1.00 96.00 82 SER A C 1
ATOM 658 O O . SER A 1 82 ? 4.369 -5.425 1.725 1.00 96.00 82 SER A O 1
ATOM 660 N N . ASP A 1 83 ? 3.058 -4.469 3.287 1.00 94.56 83 ASP A N 1
ATOM 661 C CA . ASP A 1 83 ? 2.774 -3.239 2.551 1.00 94.56 83 ASP A CA 1
ATOM 662 C C . ASP A 1 83 ? 2.369 -2.122 3.527 1.00 94.56 83 ASP A C 1
ATOM 664 O O . ASP A 1 83 ? 1.804 -2.390 4.596 1.00 94.56 83 ASP A O 1
ATOM 668 N N . CYS A 1 84 ? 2.661 -0.872 3.175 1.00 94.06 84 CYS A N 1
ATOM 669 C CA . CYS A 1 84 ? 2.359 0.313 3.967 1.00 94.06 84 CYS A CA 1
ATOM 670 C C . CYS A 1 84 ? 2.159 1.525 3.059 1.00 94.06 84 CYS A C 1
ATOM 672 O O . CYS A 1 84 ? 3.102 2.007 2.437 1.00 94.06 84 CYS A O 1
ATOM 674 N N . PHE A 1 85 ? 0.947 2.074 3.035 1.00 91.50 85 PHE A N 1
ATOM 675 C CA . PHE A 1 85 ? 0.634 3.220 2.191 1.00 91.50 85 PHE A CA 1
ATOM 676 C C . PHE A 1 85 ? -0.416 4.155 2.807 1.00 91.50 85 PHE A C 1
ATOM 678 O O . PHE A 1 85 ? -1.343 3.710 3.495 1.00 91.50 85 PHE A O 1
ATOM 685 N N . PRO A 1 86 ? -0.306 5.470 2.560 1.00 91.38 86 PRO A N 1
ATOM 686 C CA . PRO A 1 86 ? -1.317 6.436 2.963 1.00 91.38 86 PRO A CA 1
ATOM 687 C C . PRO A 1 86 ? -2.603 6.287 2.135 1.00 91.38 86 PRO A C 1
ATOM 689 O O . PRO A 1 86 ? -2.588 6.028 0.933 1.00 91.38 86 PRO A O 1
ATOM 692 N N . LEU A 1 87 ? -3.748 6.476 2.785 1.00 90.62 87 LEU A N 1
ATOM 693 C CA . LEU A 1 87 ? -5.069 6.489 2.172 1.00 90.62 87 LEU A CA 1
ATOM 694 C C . LEU A 1 87 ? -5.504 7.936 1.914 1.00 90.62 87 LEU A C 1
ATOM 696 O O . LEU A 1 87 ? -6.001 8.627 2.806 1.00 90.62 87 LEU A O 1
ATOM 700 N N . GLY A 1 88 ? -5.373 8.365 0.658 1.00 90.38 88 GLY A N 1
ATOM 701 C CA . GLY A 1 88 ? -5.790 9.686 0.187 1.00 90.38 88 GLY A CA 1
ATOM 702 C C . GLY A 1 88 ? -4.703 10.755 0.296 1.00 90.38 88 GLY A C 1
ATOM 703 O O . GLY A 1 88 ? -3.579 10.489 0.707 1.00 90.38 88 GLY A O 1
ATOM 704 N N . ASN A 1 89 ? -5.060 11.984 -0.082 1.00 88.56 89 ASN A N 1
ATOM 705 C CA . ASN A 1 89 ? -4.128 13.105 -0.179 1.00 88.56 89 ASN A CA 1
ATOM 706 C C . ASN A 1 89 ? -4.453 14.128 0.917 1.00 88.56 89 ASN A C 1
ATOM 708 O O . ASN A 1 89 ? -5.485 14.796 0.850 1.00 88.56 89 ASN A O 1
ATOM 712 N N . GLY A 1 90 ? -3.606 14.249 1.940 1.00 84.62 90 GLY A N 1
ATOM 713 C CA . GLY A 1 90 ? -3.765 15.261 2.987 1.00 84.62 90 GLY A CA 1
ATOM 714 C C . GLY A 1 90 ? -2.861 15.034 4.196 1.00 84.62 90 GLY A C 1
ATOM 715 O O . GLY A 1 90 ? -2.375 13.927 4.402 1.00 84.62 90 GLY A O 1
ATOM 716 N N . GLN A 1 91 ? -2.690 16.076 5.019 1.00 79.12 91 GLN A N 1
ATOM 717 C CA . GLN A 1 91 ? -1.830 16.054 6.215 1.00 79.12 91 GLN A CA 1
ATOM 718 C C . GLN A 1 91 ? -2.273 15.052 7.292 1.00 79.12 91 GLN A C 1
ATOM 720 O O . GLN A 1 91 ? -1.492 14.699 8.153 1.00 79.12 91 GLN A O 1
ATOM 725 N N . ASN A 1 92 ? -3.514 14.572 7.273 1.00 83.25 92 ASN A N 1
ATOM 726 C CA . ASN A 1 92 ? -3.998 13.586 8.245 1.00 83.25 92 ASN A CA 1
ATOM 727 C C . ASN A 1 92 ? -4.575 12.369 7.522 1.00 83.25 92 ASN A C 1
ATOM 729 O O . ASN A 1 92 ? -5.669 11.891 7.840 1.00 83.25 92 ASN A O 1
ATOM 733 N N . CYS A 1 93 ? -3.867 11.918 6.485 1.00 87.31 93 CYS A N 1
ATOM 734 C CA . CYS A 1 93 ? -4.247 10.726 5.749 1.00 87.31 93 CYS A CA 1
ATOM 735 C C . CYS A 1 93 ? -4.106 9.488 6.655 1.00 87.31 93 CYS A C 1
ATOM 737 O O . CYS A 1 93 ? -3.088 9.308 7.332 1.00 87.31 93 CYS A O 1
ATOM 739 N N . PRO A 1 94 ? -5.135 8.628 6.725 1.00 91.06 94 PRO A N 1
ATOM 740 C CA . PRO A 1 94 ? -4.996 7.356 7.402 1.00 91.06 94 PRO A CA 1
ATOM 741 C C . PRO A 1 94 ? -3.937 6.507 6.719 1.00 91.06 94 PRO A C 1
ATOM 743 O O . PRO A 1 94 ? -3.934 6.426 5.499 1.00 91.06 94 PRO A O 1
ATOM 746 N N . VAL A 1 95 ? -3.078 5.835 7.475 1.00 92.56 95 VAL A N 1
ATOM 747 C CA . VAL A 1 95 ? -2.118 4.898 6.881 1.00 92.56 95 VAL A CA 1
ATOM 748 C C . VAL A 1 95 ? -2.656 3.487 6.982 1.00 92.56 95 VAL A C 1
ATOM 750 O O . VAL A 1 95 ? -3.053 3.034 8.064 1.00 92.56 95 VAL A O 1
ATOM 753 N N . LYS A 1 96 ? -2.690 2.834 5.819 1.00 94.06 96 LYS A N 1
ATOM 754 C CA . LYS A 1 96 ? -2.977 1.423 5.669 1.00 94.06 96 LYS A CA 1
ATOM 755 C C . LYS A 1 96 ? -1.689 0.644 5.747 1.00 94.06 96 LYS A C 1
ATOM 757 O O . LYS A 1 96 ? -0.713 0.975 5.092 1.00 94.06 96 LYS A O 1
ATOM 762 N N . ILE A 1 97 ? -1.725 -0.411 6.541 1.00 94.75 97 ILE A N 1
ATOM 763 C CA . ILE A 1 97 ? -0.587 -1.292 6.706 1.00 94.75 97 ILE A CA 1
ATOM 764 C C . ILE A 1 97 ? -1.105 -2.726 6.628 1.00 94.75 97 ILE A C 1
ATOM 766 O O . ILE A 1 97 ? -2.239 -3.028 7.034 1.00 94.75 97 ILE A O 1
ATOM 770 N N . GLU A 1 98 ? -0.299 -3.599 6.049 1.00 95.69 98 GLU A N 1
ATOM 771 C CA . GLU A 1 98 ? -0.565 -5.020 5.887 1.00 95.69 98 GLU A CA 1
ATOM 772 C C . GLU A 1 98 ? 0.549 -5.805 6.582 1.00 95.69 98 GLU A C 1
ATOM 774 O O . GLU A 1 98 ? 1.725 -5.589 6.315 1.00 95.69 98 GLU A O 1
ATOM 779 N N . LEU A 1 99 ? 0.190 -6.694 7.515 1.00 96.81 99 LEU A N 1
ATOM 780 C CA . LEU A 1 99 ? 1.154 -7.574 8.191 1.00 96.81 99 LEU A CA 1
ATOM 781 C C . LEU A 1 99 ? 1.200 -8.918 7.492 1.00 96.81 99 LEU A C 1
ATOM 783 O O . LEU A 1 99 ? 0.150 -9.462 7.139 1.00 96.81 99 LEU A O 1
ATOM 787 N N . LEU A 1 100 ? 2.388 -9.513 7.444 1.00 95.44 100 LEU A N 1
ATOM 788 C CA . LEU A 1 100 ? 2.554 -10.897 7.013 1.00 95.44 100 LEU A CA 1
ATOM 789 C C . LEU A 1 100 ? 1.819 -11.868 7.941 1.00 95.44 100 LEU A C 1
ATOM 791 O O . LEU A 1 100 ? 1.197 -12.823 7.481 1.00 95.44 100 LEU A O 1
ATOM 795 N N . THR A 1 101 ? 1.853 -11.622 9.257 1.00 94.38 101 THR A N 1
ATOM 796 C CA . THR A 1 101 ? 1.279 -12.542 10.248 1.00 94.38 101 THR A CA 1
ATOM 797 C C . THR A 1 101 ? 0.136 -11.935 11.057 1.00 94.38 101 THR A C 1
ATOM 799 O O . THR A 1 101 ? 0.152 -10.789 11.512 1.00 94.38 101 THR A O 1
ATOM 802 N N . ASN A 1 102 ? -0.859 -12.773 11.353 1.00 94.62 102 ASN A N 1
ATOM 803 C CA . ASN A 1 102 ? -1.962 -12.405 12.241 1.00 94.62 102 ASN A CA 1
ATOM 804 C C . ASN A 1 102 ? -1.547 -12.319 13.725 1.00 94.62 102 ASN A C 1
ATOM 806 O O . ASN A 1 102 ? -2.325 -11.826 14.543 1.00 94.62 102 ASN A O 1
ATOM 810 N N . ILE A 1 103 ? -0.348 -12.784 14.094 1.00 96.00 103 ILE A N 1
ATOM 811 C CA . ILE A 1 103 ? 0.149 -12.756 15.478 1.00 96.00 103 ILE A CA 1
ATOM 812 C C . ILE A 1 103 ? 0.402 -11.310 15.909 1.00 96.00 103 ILE A C 1
ATOM 814 O O . ILE A 1 103 ? -0.208 -10.846 16.875 1.00 96.00 103 ILE A O 1
ATOM 818 N N . LYS A 1 104 ? 1.218 -10.577 15.141 1.00 95.69 104 LYS A N 1
ATOM 819 C CA . LYS A 1 104 ? 1.507 -9.154 15.378 1.00 95.69 104 LYS A CA 1
ATOM 820 C C . LYS A 1 104 ? 0.231 -8.318 15.341 1.00 95.69 104 LYS A C 1
ATOM 822 O O . LYS A 1 104 ? -0.009 -7.507 16.232 1.00 95.69 104 LYS A O 1
ATOM 827 N N . LYS A 1 105 ? -0.676 -8.627 14.406 1.00 95.62 105 LYS A N 1
ATOM 828 C CA . LYS A 1 105 ? -2.005 -8.006 14.348 1.00 95.62 105 LYS A CA 1
ATOM 829 C C . LYS A 1 105 ? -2.752 -8.160 15.674 1.00 95.62 105 LYS A C 1
ATOM 831 O O . LYS A 1 105 ? -3.193 -7.172 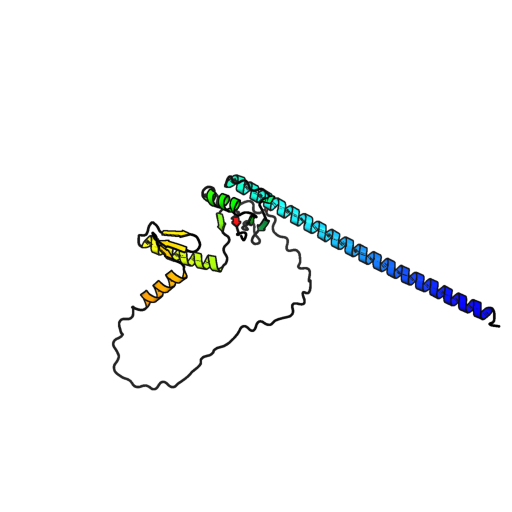16.252 1.00 95.62 105 LYS A O 1
ATOM 836 N N . ARG A 1 106 ? -2.885 -9.385 16.194 1.00 96.00 106 ARG A N 1
ATOM 837 C CA . ARG A 1 106 ? -3.573 -9.633 17.475 1.00 96.00 106 ARG A CA 1
ATOM 838 C C . ARG A 1 106 ? -2.917 -8.883 18.638 1.00 96.00 106 ARG A C 1
ATOM 840 O O . ARG A 1 106 ? -3.649 -8.340 19.460 1.00 96.00 106 ARG A O 1
ATOM 847 N N . GLN A 1 107 ? -1.584 -8.815 18.679 1.00 96.81 107 GLN A N 1
ATOM 848 C CA . GLN A 1 107 ? -0.839 -8.073 19.706 1.00 96.81 107 GLN A CA 1
ATOM 849 C C . GLN A 1 107 ? -1.158 -6.569 19.674 1.00 96.81 107 GLN A C 1
ATOM 851 O O . GLN A 1 107 ? -1.511 -5.994 20.709 1.00 96.81 107 GLN A O 1
ATOM 856 N N . ILE A 1 108 ? -1.153 -5.957 18.484 1.00 96.94 108 ILE A N 1
ATOM 857 C CA . ILE A 1 108 ? -1.575 -4.561 18.275 1.00 96.94 108 ILE A CA 1
ATOM 858 C C . ILE A 1 108 ? -3.002 -4.362 18.803 1.00 96.94 108 ILE A C 1
ATOM 860 O O . ILE A 1 108 ? -3.245 -3.495 19.646 1.00 96.94 108 ILE A O 1
ATOM 864 N N . PHE A 1 109 ? -3.944 -5.217 18.384 1.00 95.75 109 PHE A N 1
ATOM 865 C CA . PHE A 1 109 ? -5.350 -5.110 18.790 1.00 95.75 109 PHE A CA 1
ATOM 866 C C . PHE A 1 109 ? -5.570 -5.318 20.302 1.00 95.75 109 PHE A C 1
ATOM 868 O O . PHE A 1 109 ? -6.447 -4.678 20.885 1.00 95.75 109 PHE A O 1
ATOM 875 N N . SER A 1 110 ? -4.764 -6.150 20.972 1.00 96.81 110 SER A N 1
ATOM 876 C CA . SER A 1 110 ? -4.845 -6.325 22.431 1.00 96.81 110 SER A CA 1
ATOM 877 C C . SER A 1 110 ? -4.370 -5.104 23.227 1.00 96.81 110 SER A C 1
ATOM 879 O O . SER A 1 110 ? -4.842 -4.879 24.346 1.00 96.81 110 SER A O 1
ATOM 881 N N . ASN A 1 111 ? -3.498 -4.279 22.638 1.00 97.62 111 ASN A N 1
ATOM 882 C CA . ASN A 1 111 ? -2.900 -3.119 23.299 1.00 97.62 111 ASN A CA 1
ATOM 883 C C . ASN A 1 111 ? -3.604 -1.788 22.988 1.00 97.62 111 ASN A C 1
ATOM 885 O O . ASN A 1 111 ? -3.248 -0.773 23.582 1.00 97.62 111 ASN A O 1
ATOM 889 N N . LEU A 1 112 ? -4.669 -1.772 22.173 1.00 95.75 112 LEU A N 1
ATOM 890 C CA . LEU A 1 112 ? -5.373 -0.537 21.767 1.00 95.75 112 LEU A CA 1
ATOM 891 C C . LEU A 1 112 ? -5.914 0.312 22.918 1.00 95.75 112 LEU A C 1
ATOM 893 O O . LEU A 1 112 ? -6.126 1.512 22.760 1.00 95.75 112 LEU A O 1
ATOM 897 N N . LYS A 1 113 ? -6.118 -0.279 24.099 1.00 96.25 113 LYS A N 1
ATOM 898 C CA . LYS A 1 113 ? -6.485 0.468 25.310 1.00 96.25 113 LYS A CA 1
ATOM 899 C C . LYS A 1 113 ? -5.474 1.568 25.668 1.00 96.25 113 LYS A C 1
ATOM 901 O O . LYS A 1 113 ? -5.889 2.542 26.288 1.00 96.25 113 LYS A O 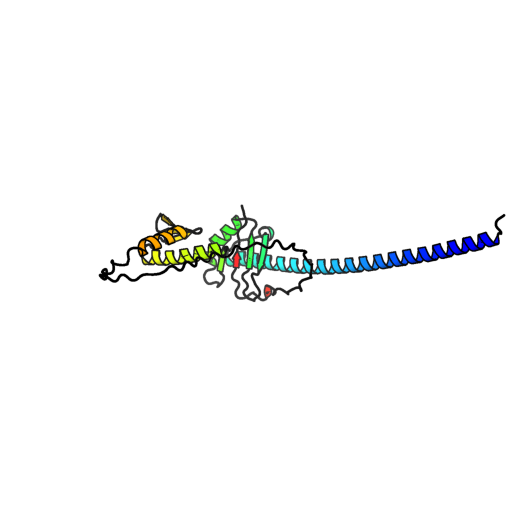1
ATOM 906 N N . LYS A 1 114 ? -4.204 1.430 25.260 1.00 96.88 114 LYS A N 1
ATOM 907 C CA . LYS A 1 114 ? -3.133 2.418 25.469 1.00 96.88 114 LYS A CA 1
ATOM 908 C C . LYS A 1 114 ? -3.293 3.673 24.600 1.00 96.88 114 LYS A C 1
ATOM 910 O O . LYS A 1 114 ? -2.827 4.731 24.991 1.00 96.88 114 LYS A O 1
ATOM 915 N N . LEU A 1 115 ? -4.017 3.591 23.478 1.00 94.00 115 LEU A N 1
ATOM 916 C CA . LEU A 1 115 ? -4.250 4.737 22.583 1.00 94.00 115 LEU A CA 1
ATOM 917 C C . LEU A 1 115 ? -5.342 5.693 23.077 1.00 94.00 115 LEU A C 1
ATOM 919 O O . LEU A 1 115 ? -5.568 6.744 22.474 1.00 94.00 115 LEU A O 1
ATOM 923 N N . LYS A 1 116 ? -6.057 5.355 24.155 1.00 94.50 116 LYS A N 1
ATOM 924 C CA . LYS A 1 116 ? -7.127 6.211 24.678 1.00 94.50 116 LYS A CA 1
ATOM 925 C C . LYS A 1 116 ? -6.562 7.573 25.095 1.00 94.50 116 LYS A C 1
ATOM 927 O O . LYS A 1 116 ? -5.676 7.639 25.934 1.00 94.50 116 LYS A O 1
ATOM 932 N N . GLY A 1 117 ? -7.113 8.646 24.525 1.00 93.69 117 GLY A N 1
ATOM 933 C CA . GLY A 1 117 ? -6.693 10.028 24.797 1.00 93.69 117 GLY A CA 1
ATOM 934 C C . GLY A 1 117 ? -5.593 10.563 23.875 1.00 93.69 117 GLY A C 1
ATOM 935 O O . GLY A 1 117 ? -5.332 11.756 23.903 1.00 93.69 117 GLY A O 1
ATOM 936 N N . THR A 1 118 ? -5.000 9.725 23.017 1.00 90.88 118 THR A N 1
ATOM 937 C CA . THR A 1 118 ? -3.923 10.148 22.097 1.00 90.88 118 THR A CA 1
ATOM 938 C C . THR A 1 118 ? -4.423 10.829 20.819 1.00 90.88 118 THR A C 1
ATOM 940 O O . THR A 1 118 ? -3.619 11.339 20.054 1.00 90.88 118 THR A O 1
ATOM 943 N N . GLY A 1 119 ? -5.731 10.791 20.535 1.00 91.25 119 GLY A N 1
ATOM 944 C CA . GLY A 1 119 ? -6.300 11.229 19.248 1.00 91.25 119 GLY A CA 1
ATOM 945 C C . GLY A 1 119 ? -6.122 10.216 18.105 1.00 91.25 119 GLY A C 1
ATOM 946 O O . GLY A 1 119 ? -6.846 10.276 17.109 1.00 91.25 119 GLY A O 1
ATOM 947 N N . ILE A 1 120 ? -5.245 9.227 18.290 1.00 91.38 120 ILE A N 1
ATOM 948 C CA . ILE A 1 120 ? -4.972 8.160 17.331 1.00 91.38 120 ILE A CA 1
ATOM 949 C C . ILE A 1 120 ? -5.988 7.037 17.530 1.00 91.38 120 ILE A C 1
ATOM 951 O O . ILE A 1 120 ? -6.233 6.553 18.638 1.00 91.38 120 ILE A O 1
ATOM 955 N N . ALA A 1 121 ? -6.583 6.600 16.427 1.00 92.75 121 ALA A N 1
ATOM 956 C CA . ALA A 1 121 ? -7.447 5.433 16.390 1.00 92.75 121 ALA A CA 1
ATOM 957 C C . ALA A 1 121 ? -6.806 4.365 15.511 1.00 92.75 121 ALA A C 1
ATOM 959 O O . ALA A 1 121 ? -6.238 4.694 14.476 1.00 92.75 121 ALA A O 1
ATOM 960 N N . VAL A 1 122 ? -6.942 3.105 15.925 1.00 93.06 122 VAL A N 1
ATOM 961 C CA . VAL A 1 122 ? -6.608 1.929 15.116 1.00 93.06 122 VAL A CA 1
ATOM 962 C C . VAL A 1 122 ? -7.876 1.117 14.924 1.00 93.06 122 VAL A C 1
ATOM 964 O O . VAL A 1 122 ? -8.595 0.833 15.887 1.00 93.06 122 VAL A O 1
ATOM 967 N N . SER A 1 123 ? -8.172 0.754 13.680 1.00 92.88 123 SER A N 1
ATOM 968 C CA . SER A 1 123 ? -9.359 -0.032 13.347 1.00 92.88 123 SER A CA 1
ATOM 969 C C . SER A 1 123 ? -9.063 -1.111 12.314 1.00 92.88 123 SER A C 1
ATOM 971 O O . SER A 1 123 ? -8.058 -1.056 11.607 1.00 92.88 123 SER A O 1
ATOM 973 N N . HIS A 1 124 ? -9.938 -2.116 12.265 1.00 91.50 124 HIS A N 1
ATOM 974 C CA . HIS A 1 124 ? -9.967 -3.047 11.148 1.00 91.50 124 HIS A CA 1
ATOM 975 C C . HIS A 1 124 ? -10.421 -2.309 9.902 1.00 91.50 124 HIS A C 1
ATOM 977 O O . HIS A 1 124 ? -11.389 -1.548 9.947 1.00 91.50 124 HIS A O 1
ATOM 983 N N . ASP A 1 125 ? -9.777 -2.605 8.793 1.00 90.12 125 ASP A N 1
ATOM 984 C CA . ASP A 1 125 ? -10.271 -2.206 7.508 1.00 90.12 125 ASP A CA 1
ATOM 985 C C . ASP A 1 125 ? -11.327 -3.209 7.049 1.00 90.12 125 ASP A C 1
ATOM 987 O O . ASP A 1 125 ? -11.116 -4.422 6.950 1.00 90.12 125 ASP A O 1
ATOM 991 N N . LEU A 1 126 ? -12.518 -2.656 6.894 1.00 91.00 126 LEU A N 1
ATOM 992 C CA . LEU A 1 126 ? -13.731 -3.363 6.571 1.00 91.00 126 LEU A CA 1
ATOM 993 C C . LEU A 1 126 ? -14.138 -2.965 5.162 1.00 91.00 126 LEU A C 1
ATOM 995 O O . LEU A 1 126 ? -14.176 -1.777 4.809 1.00 91.00 126 LEU A O 1
ATOM 999 N N . THR A 1 127 ? -14.561 -3.961 4.393 1.00 93.44 127 THR A N 1
ATOM 1000 C CA . THR A 1 127 ? -15.239 -3.728 3.119 1.00 93.44 127 THR A CA 1
ATOM 1001 C C . THR A 1 127 ? -16.474 -2.845 3.327 1.00 93.44 127 THR A C 1
ATOM 1003 O O . THR A 1 127 ? -17.043 -2.776 4.422 1.00 93.44 127 THR A O 1
ATOM 1006 N N . ARG A 1 128 ? -16.928 -2.174 2.263 1.00 94.81 128 ARG A N 1
ATOM 1007 C CA . ARG A 1 128 ? -18.130 -1.324 2.309 1.00 94.81 128 ARG A CA 1
ATOM 1008 C C . ARG A 1 128 ? -19.337 -2.068 2.895 1.00 94.81 128 ARG A C 1
ATOM 1010 O O . ARG A 1 128 ? -19.956 -1.565 3.827 1.00 94.81 128 ARG A O 1
ATOM 1017 N N . ARG A 1 129 ? -19.586 -3.292 2.420 1.00 95.81 129 ARG A N 1
ATOM 1018 C CA . ARG A 1 129 ? -20.658 -4.163 2.916 1.00 95.81 129 ARG A CA 1
ATOM 1019 C C . ARG A 1 129 ? -20.530 -4.431 4.418 1.00 95.81 129 ARG A C 1
ATOM 1021 O O . ARG A 1 129 ? -21.486 -4.247 5.158 1.00 95.81 129 ARG A O 1
ATOM 1028 N N . GLN A 1 130 ? -19.338 -4.792 4.896 1.00 95.00 130 GLN A N 1
ATOM 1029 C CA . GLN A 1 130 ? -19.108 -5.034 6.326 1.00 95.00 130 GLN A CA 1
ATOM 1030 C C . GLN A 1 130 ? -19.305 -3.768 7.177 1.00 95.00 130 GLN A C 1
ATOM 1032 O O . GLN A 1 130 ? -19.762 -3.863 8.314 1.00 95.00 130 GLN A O 1
ATOM 1037 N N . ARG A 1 131 ? -18.976 -2.576 6.655 1.00 94.06 131 ARG A N 1
ATOM 1038 C CA . ARG A 1 131 ? -19.246 -1.303 7.349 1.00 94.06 131 ARG A CA 1
ATOM 1039 C C . ARG A 1 131 ? -20.737 -1.020 7.457 1.00 94.06 131 ARG A C 1
ATOM 1041 O O . ARG A 1 131 ? -21.176 -0.584 8.518 1.00 94.06 131 ARG A O 1
ATOM 1048 N N . GLU A 1 132 ? -21.488 -1.256 6.385 1.00 96.19 132 GLU A N 1
ATOM 1049 C CA . GLU A 1 132 ? -22.948 -1.116 6.356 1.00 96.19 132 GLU A CA 1
ATOM 1050 C C . GLU A 1 132 ? -23.598 -2.098 7.343 1.00 96.19 132 GLU A C 1
ATOM 1052 O O . GLU A 1 132 ? -24.376 -1.676 8.200 1.00 96.19 132 GLU A O 1
ATOM 1057 N N . GLU A 1 133 ? -23.168 -3.364 7.330 1.00 96.94 133 GLU A N 1
ATOM 1058 C CA . GLU A 1 133 ? -23.595 -4.387 8.292 1.00 96.94 133 GLU A CA 1
ATOM 1059 C C . GLU A 1 133 ? -23.316 -3.950 9.738 1.00 96.94 133 GLU A C 1
ATOM 1061 O O . GLU A 1 133 ? -24.209 -3.922 10.588 1.00 96.94 133 GLU A O 1
ATOM 1066 N N . LEU A 1 134 ? -22.080 -3.531 10.025 1.00 95.94 134 LEU A N 1
ATOM 1067 C CA . LEU A 1 134 ? -21.682 -3.058 11.348 1.00 95.94 134 LEU A CA 1
ATOM 1068 C C . LEU A 1 134 ? -22.464 -1.808 11.774 1.00 95.94 134 LEU A C 1
ATOM 1070 O O . LEU A 1 134 ? -22.784 -1.651 12.955 1.00 95.94 134 LEU A O 1
ATOM 1074 N N . HIS A 1 135 ? -22.764 -0.908 10.839 1.00 96.06 135 HIS A N 1
ATOM 1075 C CA . HIS A 1 135 ? -23.575 0.277 11.091 1.00 96.06 135 HIS A CA 1
ATOM 1076 C C . HIS A 1 135 ? -25.012 -0.104 11.473 1.00 96.06 135 HIS A C 1
ATOM 1078 O O . HIS A 1 135 ? -25.526 0.421 12.463 1.00 96.06 135 HIS A O 1
ATOM 1084 N N . GLY A 1 136 ? -25.624 -1.058 10.763 1.00 96.50 136 GLY A N 1
ATOM 1085 C CA . GLY A 1 136 ? -26.917 -1.642 11.124 1.00 96.50 136 GLY A CA 1
ATOM 1086 C C . GLY A 1 136 ? -26.888 -2.253 12.526 1.00 96.50 136 GLY A C 1
ATOM 1087 O O . GLY A 1 136 ? -27.634 -1.827 13.409 1.00 96.50 136 GLY A O 1
ATOM 1088 N N . LEU A 1 137 ? -25.939 -3.156 12.791 1.00 96.94 137 LEU A N 1
ATOM 1089 C CA . LEU A 1 137 ? -25.783 -3.809 14.099 1.00 96.94 137 LEU A CA 1
ATOM 1090 C C . LEU A 1 137 ? -25.603 -2.806 15.248 1.00 96.94 137 LEU A C 1
ATOM 1092 O O . LEU A 1 137 ? -26.152 -3.010 16.332 1.00 96.94 137 LEU A O 1
ATOM 1096 N N . LYS A 1 138 ? -24.881 -1.696 15.032 1.00 96.69 138 LYS A N 1
ATOM 1097 C CA . LYS A 1 138 ? -24.730 -0.623 16.032 1.00 96.69 138 LYS A CA 1
ATOM 1098 C C . LYS A 1 138 ? -26.069 0.023 16.401 1.00 96.69 138 LYS A C 1
ATOM 1100 O O . LYS A 1 138 ? -26.270 0.329 17.576 1.00 96.69 138 LYS A O 1
ATOM 1105 N N . LYS A 1 139 ? -26.999 0.192 15.453 1.00 96.44 139 LYS A N 1
ATOM 1106 C CA . LYS A 1 139 ? -28.352 0.707 15.742 1.00 96.44 139 LYS A CA 1
ATOM 1107 C C . LYS A 1 139 ? -29.121 -0.253 16.650 1.00 96.44 139 LYS A C 1
ATOM 1109 O O . LYS A 1 139 ? -29.678 0.174 17.661 1.00 96.44 139 LYS A O 1
ATOM 1114 N N . HIS A 1 140 ? -29.100 -1.550 16.340 1.00 95.75 140 HIS A N 1
ATOM 1115 C CA . HIS A 1 140 ? -29.762 -2.569 17.162 1.00 95.75 140 HIS A CA 1
ATOM 1116 C C . HIS A 1 140 ? -29.108 -2.728 18.540 1.00 95.75 140 HIS A C 1
ATOM 1118 O O . HIS A 1 140 ? -29.814 -2.887 19.532 1.00 95.75 140 HIS A O 1
ATOM 1124 N N . LEU A 1 141 ? -27.780 -2.597 18.636 1.00 96.06 141 LEU A N 1
ATOM 1125 C CA . LEU A 1 141 ? -27.064 -2.594 19.913 1.00 96.06 141 LEU A CA 1
ATOM 1126 C C . LEU A 1 141 ? -27.561 -1.478 20.842 1.00 96.06 141 LEU A C 1
ATOM 1128 O O . LEU A 1 141 ? -27.783 -1.723 22.026 1.00 96.06 141 LEU A O 1
ATOM 1132 N N . LEU A 1 142 ? -27.747 -0.260 20.323 1.00 95.31 142 LEU A N 1
ATOM 1133 C CA . LEU A 1 142 ? -28.263 0.862 21.113 1.00 95.31 142 LEU A CA 1
ATOM 1134 C C . LEU A 1 142 ? -29.683 0.584 21.626 1.00 95.31 142 LEU A C 1
ATOM 1136 O O . LEU A 1 142 ? -29.951 0.804 22.806 1.00 95.31 142 LEU A O 1
ATOM 1140 N N . ARG A 1 143 ? -30.560 0.019 20.785 1.00 94.38 143 ARG A N 1
ATOM 1141 C CA . ARG A 1 143 ? -31.917 -0.401 21.187 1.00 94.38 143 ARG A CA 1
ATOM 1142 C C . ARG A 1 143 ? -31.886 -1.495 22.259 1.00 94.38 143 ARG A C 1
ATOM 1144 O O . ARG A 1 143 ? -32.581 -1.392 23.264 1.00 94.38 143 ARG A O 1
ATOM 1151 N N . ALA A 1 144 ? -31.036 -2.509 22.096 1.00 94.12 144 ALA A N 1
ATOM 1152 C CA . ALA A 1 144 ? -30.881 -3.589 23.072 1.00 94.12 144 ALA A CA 1
ATOM 1153 C C . ALA A 1 144 ? -30.379 -3.080 24.437 1.00 94.12 144 ALA A C 1
ATOM 1155 O O . ALA A 1 144 ? -30.814 -3.568 25.482 1.00 94.12 144 ALA A O 1
ATOM 1156 N N . ARG A 1 145 ? -29.489 -2.076 24.437 1.00 95.00 145 ARG A N 1
ATOM 1157 C CA . ARG A 1 145 ? -29.013 -1.409 25.661 1.00 95.00 145 ARG A CA 1
ATOM 1158 C C . ARG A 1 145 ? -30.089 -0.550 26.319 1.00 95.00 145 ARG A C 1
ATOM 1160 O O . ARG A 1 145 ? -30.140 -0.528 27.545 1.00 95.00 145 ARG A O 1
ATOM 1167 N N . ALA A 1 146 ? -30.936 0.114 25.531 1.00 94.44 146 ALA A N 1
ATOM 1168 C CA . ALA A 1 146 ? -32.076 0.878 26.038 1.00 94.44 146 ALA A CA 1
ATOM 1169 C C . ALA A 1 146 ? -33.122 -0.032 26.706 1.00 94.44 146 ALA A C 1
ATOM 1171 O O . ALA A 1 146 ? -33.611 0.285 27.785 1.00 94.44 146 ALA A O 1
ATOM 1172 N N . ASN A 1 147 ? -33.371 -1.217 26.141 1.00 91.75 147 ASN A N 1
ATOM 1173 C CA . ASN A 1 147 ? -34.306 -2.217 26.673 1.00 91.75 147 ASN A CA 1
ATOM 1174 C C . ASN A 1 147 ? -33.706 -3.071 27.816 1.00 91.75 147 ASN A C 1
ATOM 1176 O O . ASN A 1 147 ? -34.040 -4.242 27.981 1.00 91.75 147 ASN A O 1
ATOM 1180 N N . SER A 1 148 ? -32.802 -2.490 28.611 1.00 79.06 148 SER A N 1
ATOM 1181 C CA . SER A 1 148 ? -32.213 -3.061 29.836 1.00 79.06 148 SER A CA 1
ATOM 1182 C C . SER A 1 148 ? -31.239 -4.242 29.683 1.00 79.06 148 SER A C 1
ATOM 1184 O O . SER A 1 148 ? -30.741 -4.754 30.692 1.00 79.06 148 SER A O 1
ATOM 1186 N N . SER A 1 149 ? -30.848 -4.649 28.467 1.00 77.38 149 SER A N 1
ATOM 1187 C CA . SER A 1 149 ? -29.812 -5.680 28.291 1.00 77.38 149 SER A CA 1
ATOM 1188 C C . SER A 1 149 ? -28.402 -5.086 28.378 1.00 77.38 149 SER A C 1
ATOM 1190 O O . SER A 1 149 ? -27.736 -4.808 27.373 1.00 77.38 149 SER A O 1
ATOM 1192 N N . LYS A 1 150 ? -27.913 -4.914 29.617 1.00 81.25 150 LYS A N 1
ATOM 1193 C CA . 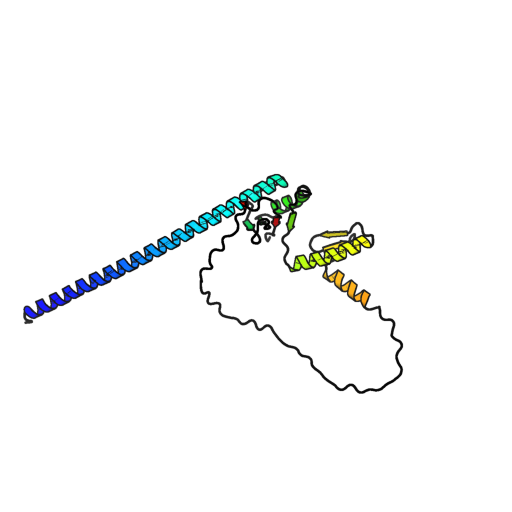LYS A 1 150 ? -26.550 -4.412 29.902 1.00 81.25 150 LYS A CA 1
ATOM 1194 C C . LYS A 1 150 ? -25.439 -5.304 29.323 1.00 81.25 150 LYS A C 1
ATOM 1196 O O . LYS A 1 150 ? -24.325 -4.833 29.124 1.00 81.25 150 LYS A O 1
ATOM 1201 N N . LYS A 1 151 ? -25.724 -6.578 29.026 1.00 92.00 151 LYS A N 1
ATOM 1202 C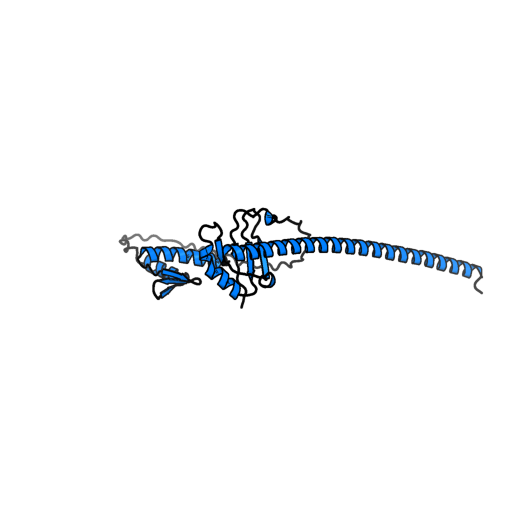 CA . LYS A 1 151 ? -24.759 -7.567 28.503 1.00 92.00 151 LYS A CA 1
ATOM 1203 C C . LYS A 1 151 ? -24.821 -7.701 26.976 1.00 92.00 151 LYS A C 1
ATOM 1205 O O . LYS A 1 151 ? -24.787 -8.815 26.458 1.00 92.00 151 LYS A O 1
ATOM 1210 N N . SER A 1 152 ? -24.949 -6.581 26.264 1.00 95.88 152 SER A N 1
ATOM 1211 C CA . SER A 1 152 ? -24.972 -6.559 24.799 1.00 95.88 152 SER A CA 1
ATOM 1212 C C . SER A 1 152 ? -23.693 -5.960 24.203 1.00 95.88 152 SER A C 1
ATOM 1214 O O . SER A 1 152 ? -23.210 -4.896 24.619 1.00 95.88 152 SER A O 1
ATOM 1216 N N . PHE A 1 153 ? -23.122 -6.664 23.225 1.00 95.94 153 PHE A N 1
ATOM 1217 C CA . PHE A 1 153 ? -21.884 -6.283 22.540 1.00 95.94 153 PHE A CA 1
ATOM 1218 C C . PHE A 1 153 ? -21.851 -6.831 21.109 1.00 95.94 153 PHE A C 1
ATOM 1220 O O . PHE A 1 153 ? -22.560 -7.775 20.781 1.00 95.94 153 PHE A O 1
ATOM 1227 N N . ILE A 1 154 ? -21.023 -6.235 20.251 1.00 96.12 154 ILE A N 1
ATOM 1228 C CA . ILE A 1 154 ? -20.798 -6.710 18.880 1.00 96.12 154 ILE A CA 1
ATOM 1229 C C . ILE A 1 154 ? -19.444 -7.415 18.832 1.00 96.12 154 ILE A C 1
ATOM 1231 O O . ILE A 1 154 ? -18.452 -6.878 19.327 1.00 96.12 154 ILE A O 1
ATOM 1235 N N . ARG A 1 155 ? -19.397 -8.602 18.225 1.00 94.19 155 ARG A N 1
ATOM 1236 C CA . ARG A 1 155 ? -18.160 -9.351 17.971 1.00 94.19 155 ARG A CA 1
ATOM 1237 C C . ARG A 1 155 ? -18.284 -10.069 16.629 1.00 94.19 155 ARG A C 1
ATOM 1239 O O . ARG A 1 155 ? -19.207 -10.846 16.452 1.00 94.19 155 ARG A O 1
ATOM 1246 N N . GLY A 1 156 ? -17.365 -9.805 15.696 1.00 88.06 156 GLY A N 1
ATOM 1247 C CA . GLY A 1 156 ? -17.302 -10.492 14.394 1.00 88.06 156 GLY A CA 1
ATOM 1248 C C . GLY A 1 156 ? -18.604 -10.442 13.583 1.00 88.06 156 GLY A C 1
ATOM 1249 O O . GLY A 1 156 ? -19.228 -11.478 13.398 1.00 88.06 156 GLY A O 1
ATOM 1250 N N . ASN A 1 157 ? -19.027 -9.251 13.140 1.00 94.25 157 ASN A N 1
ATOM 1251 C CA . ASN A 1 157 ? -20.274 -9.003 12.386 1.00 94.25 157 ASN A CA 1
ATOM 1252 C C . ASN A 1 157 ? -21.549 -9.642 12.977 1.00 94.25 157 ASN A C 1
ATOM 1254 O O . ASN A 1 157 ? -22.530 -9.857 12.270 1.00 94.25 157 ASN A O 1
ATOM 1258 N N . LYS A 1 158 ? -21.561 -9.902 14.288 1.00 97.38 158 LYS A N 1
ATOM 1259 C CA . LYS A 1 158 ? -22.719 -10.413 15.024 1.00 97.38 158 LYS A CA 1
ATOM 1260 C C . LYS A 1 158 ? -22.974 -9.578 16.272 1.00 97.38 158 LYS A C 1
ATOM 1262 O O . LYS A 1 158 ? -22.035 -9.138 16.947 1.00 97.38 158 LYS A O 1
ATOM 1267 N N . LEU A 1 159 ? -24.249 -9.363 16.579 1.00 97.06 159 LEU A N 1
ATOM 1268 C CA . LEU A 1 159 ? -24.719 -8.751 17.815 1.00 97.06 159 LEU A CA 1
ATOM 1269 C C . LEU A 1 159 ? -25.024 -9.848 18.837 1.00 97.06 159 LEU A C 1
ATOM 1271 O O . LEU A 1 159 ? -25.844 -10.723 18.590 1.00 97.06 159 LEU A O 1
ATOM 1275 N N . PHE A 1 160 ? -24.402 -9.773 20.007 1.00 96.88 160 PHE A N 1
ATOM 1276 C CA . PHE A 1 160 ? -24.674 -10.663 21.128 1.00 96.88 160 PHE A CA 1
ATOM 1277 C C . PHE A 1 160 ? -25.578 -9.951 22.130 1.00 96.88 160 PHE A C 1
ATOM 1279 O O . PHE A 1 160 ? -25.253 -8.852 22.587 1.00 96.88 160 PHE A O 1
ATOM 1286 N N . VAL A 1 161 ? -26.699 -10.579 22.492 1.00 95.81 161 VAL A N 1
ATOM 1287 C CA . VAL A 1 161 ? -27.619 -10.111 23.541 1.00 95.81 161 VAL A CA 1
ATOM 1288 C C . VAL A 1 161 ? -27.796 -11.245 24.550 1.00 95.81 161 VAL A C 1
ATOM 1290 O O . VAL A 1 161 ? -28.566 -12.184 24.344 1.00 95.81 161 VAL A O 1
ATOM 1293 N N . GLY A 1 162 ? -27.038 -11.197 25.648 1.00 92.94 162 GLY A N 1
ATOM 1294 C CA . GLY A 1 162 ? -26.976 -12.309 26.599 1.00 92.94 162 GLY A CA 1
ATOM 1295 C C . GLY A 1 162 ? -26.198 -13.499 26.026 1.00 92.94 162 GLY A C 1
ATOM 1296 O O . GLY A 1 162 ? -24.999 -13.385 25.798 1.00 92.94 162 GLY A O 1
ATOM 1297 N N . LYS A 1 163 ? -26.866 -14.644 25.829 1.00 94.31 163 LYS A N 1
ATOM 1298 C CA . LYS A 1 163 ? -26.277 -15.863 25.231 1.00 94.31 163 LYS A CA 1
ATOM 1299 C C . LYS A 1 163 ? -26.675 -16.081 23.765 1.00 94.31 163 LYS A C 1
ATOM 1301 O O . LYS A 1 163 ? -26.223 -17.046 23.163 1.00 94.31 163 LYS A O 1
ATOM 1306 N N . LYS A 1 164 ? -27.543 -15.224 23.219 1.00 95.75 164 LYS A N 1
ATOM 1307 C CA . LYS A 1 164 ? -28.015 -15.315 21.835 1.00 95.75 164 LYS A CA 1
ATOM 1308 C C . LYS A 1 164 ? -27.172 -14.412 20.940 1.00 95.75 164 LYS A C 1
ATOM 1310 O O . LYS A 1 164 ? -26.820 -13.302 21.351 1.00 95.75 164 LYS A O 1
ATOM 1315 N N . GLU A 1 165 ? -26.866 -14.898 19.746 1.00 97.38 165 GLU A N 1
ATOM 1316 C CA . GLU A 1 165 ? -26.209 -14.141 18.685 1.00 97.38 165 GLU A CA 1
ATOM 1317 C C . GLU A 1 165 ? -27.197 -13.846 17.562 1.00 97.38 165 GLU A C 1
ATOM 1319 O O . GLU A 1 165 ? -28.083 -14.653 17.299 1.00 97.38 165 GLU A O 1
ATOM 1324 N N . TYR A 1 166 ? -27.040 -12.682 16.942 1.00 97.25 166 TYR A N 1
ATOM 1325 C CA . TYR A 1 166 ? -27.885 -12.219 15.854 1.00 97.25 166 TYR A CA 1
ATOM 1326 C C . TYR A 1 166 ? -27.025 -11.604 14.754 1.00 97.25 166 TYR A C 1
ATOM 1328 O O . TYR A 1 166 ? -26.125 -10.795 15.012 1.00 97.25 166 TYR A O 1
ATOM 1336 N N . THR A 1 167 ? -27.320 -11.972 13.519 1.00 97.69 167 THR A N 1
ATOM 1337 C CA . THR A 1 167 ? -26.832 -11.314 12.306 1.00 97.69 167 THR A CA 1
ATOM 1338 C C . THR A 1 167 ? -27.746 -10.148 11.928 1.00 97.69 167 THR A C 1
ATOM 1340 O O . THR A 1 167 ? -28.869 -10.046 12.420 1.00 97.69 167 THR A O 1
ATOM 1343 N N . LEU A 1 168 ? -27.288 -9.251 11.048 1.00 97.06 168 LEU A N 1
ATOM 1344 C CA . LEU A 1 168 ? -28.123 -8.123 10.619 1.00 97.06 168 LEU A CA 1
ATOM 1345 C C . LEU A 1 168 ? -29.414 -8.603 9.930 1.00 97.06 168 LEU A C 1
ATOM 1347 O O . LEU A 1 168 ? -30.489 -8.137 10.282 1.00 97.06 168 LEU A O 1
ATOM 1351 N N . GLY A 1 169 ? -29.317 -9.596 9.040 1.00 96.31 169 GLY A N 1
ATOM 1352 C CA . GLY A 1 169 ? -30.482 -10.113 8.316 1.00 96.31 169 GLY A CA 1
ATOM 1353 C C . GLY A 1 169 ? -31.512 -10.828 9.200 1.00 96.31 169 GLY A C 1
ATOM 1354 O O . GLY A 1 169 ? -32.685 -10.859 8.852 1.00 96.31 169 GLY A O 1
ATOM 1355 N N . GLU A 1 170 ? -31.113 -11.396 10.343 1.00 95.88 170 GLU A N 1
ATOM 1356 C CA . GLU A 1 170 ? -32.068 -11.924 11.334 1.00 95.88 170 GLU A CA 1
ATOM 1357 C C . GLU A 1 170 ? -32.826 -10.795 12.034 1.00 95.88 170 GLU A C 1
ATOM 1359 O O . GLU A 1 170 ? -34.037 -10.877 12.192 1.00 95.88 170 GLU A O 1
ATOM 1364 N N . LEU A 1 171 ? -32.127 -9.714 12.389 1.00 94.88 171 LEU A N 1
ATOM 1365 C CA . LEU A 1 171 ? -32.718 -8.570 13.087 1.00 94.88 171 LEU A CA 1
ATOM 1366 C C . LEU A 1 171 ? -33.658 -7.736 12.208 1.00 94.88 171 LEU A C 1
ATOM 1368 O O . LEU A 1 171 ? -34.518 -7.037 12.741 1.00 94.88 171 LEU A O 1
ATOM 1372 N N . GLU A 1 172 ? -33.464 -7.756 10.890 1.00 93.44 172 GLU A N 1
ATOM 1373 C CA . GLU A 1 172 ? -34.315 -7.041 9.934 1.00 93.44 172 GLU A CA 1
ATOM 1374 C C . GLU A 1 172 ? -35.659 -7.756 9.725 1.00 93.44 172 GLU A C 1
ATOM 1376 O O . GLU A 1 172 ? -36.693 -7.091 9.742 1.00 93.44 172 GLU A O 1
ATOM 1381 N N . ARG A 1 173 ? -35.674 -9.096 9.657 1.00 91.56 173 ARG A N 1
ATOM 1382 C CA . ARG A 1 173 ? -36.914 -9.889 9.525 1.00 91.56 173 ARG A CA 1
ATOM 1383 C C . ARG A 1 173 ? -37.857 -9.719 10.716 1.00 91.56 173 ARG A C 1
ATOM 1385 O O . ARG A 1 173 ? -39.049 -9.502 10.531 1.00 91.56 173 ARG A O 1
ATOM 1392 N N . ASP A 1 174 ? -37.310 -9.717 11.932 1.00 84.44 174 ASP A N 1
ATOM 1393 C CA . ASP A 1 174 ? -38.106 -9.562 13.157 1.00 84.44 174 ASP A CA 1
ATOM 1394 C C . ASP A 1 174 ? -38.849 -8.208 13.217 1.00 84.44 174 ASP A C 1
ATOM 1396 O O . ASP A 1 174 ? -39.873 -8.079 13.890 1.00 84.44 174 ASP A O 1
ATOM 1400 N N . ILE A 1 175 ? -38.349 -7.168 12.535 1.00 81.94 175 ILE A N 1
ATOM 1401 C CA . ILE A 1 175 ? -39.018 -5.857 12.489 1.00 81.94 175 ILE A CA 1
ATOM 1402 C C . ILE A 1 175 ? -40.224 -5.887 11.545 1.00 81.94 175 ILE A C 1
ATOM 1404 O O . ILE A 1 175 ? -41.254 -5.291 11.870 1.00 81.94 175 ILE A O 1
ATOM 1408 N N . GLU A 1 176 ? -40.106 -6.562 10.401 1.00 78.12 176 GLU A N 1
ATOM 1409 C CA . GLU A 1 176 ? -41.171 -6.643 9.393 1.00 78.12 176 GLU A CA 1
ATOM 1410 C C . GLU A 1 176 ? -42.395 -7.389 9.943 1.00 78.12 176 GLU A C 1
ATOM 1412 O O . GLU A 1 176 ? -43.527 -6.909 9.819 1.00 78.12 176 GLU A O 1
ATOM 1417 N N . ASP A 1 177 ? -42.169 -8.481 10.677 1.00 73.81 177 ASP A N 1
ATOM 1418 C CA . ASP A 1 177 ? -43.244 -9.271 11.284 1.00 73.81 177 ASP A CA 1
ATOM 1419 C C . ASP A 1 177 ? -44.024 -8.479 12.348 1.00 73.81 177 ASP A C 1
ATOM 1421 O O . ASP A 1 177 ? -45.248 -8.593 12.452 1.00 73.81 177 ASP A O 1
ATOM 1425 N N . HIS A 1 178 ? -43.353 -7.609 13.109 1.00 65.06 178 HIS A N 1
ATOM 1426 C CA . HIS A 1 178 ? -43.998 -6.804 14.150 1.00 65.06 178 HIS A CA 1
ATOM 1427 C C . HIS A 1 178 ? -44.678 -5.524 13.639 1.00 65.06 178 HIS A C 1
ATOM 1429 O O . HIS A 1 178 ? -45.538 -4.986 14.340 1.00 65.06 178 HIS A O 1
ATOM 1435 N N . GLN A 1 179 ? -44.351 -5.040 12.436 1.00 64.75 179 GLN A N 1
ATOM 1436 C CA . GLN A 1 179 ? -45.030 -3.883 11.831 1.00 64.75 179 GLN A CA 1
ATOM 1437 C C . GLN A 1 179 ? -46.298 -4.256 11.045 1.00 64.75 179 GLN A C 1
ATOM 1439 O O . GLN A 1 179 ? -47.139 -3.389 10.808 1.00 64.75 179 GLN A O 1
ATOM 1444 N N . SER A 1 180 ? -46.495 -5.532 10.701 1.00 60.22 180 SER A N 1
ATOM 1445 C CA . SER A 1 180 ? -47.646 -5.986 9.902 1.00 60.22 180 SER A CA 1
ATOM 1446 C C . SER A 1 180 ? -48.991 -6.066 10.655 1.00 60.22 180 SER A C 1
ATOM 1448 O O . SER A 1 180 ? -50.034 -6.210 10.023 1.00 60.22 180 SER A O 1
ATOM 1450 N N . ASN A 1 181 ? -49.018 -5.892 11.983 1.00 56.97 181 ASN A N 1
ATOM 1451 C CA . ASN A 1 181 ? -50.235 -6.049 12.806 1.00 56.97 181 ASN A CA 1
ATOM 1452 C C . ASN A 1 181 ? -50.947 -4.733 13.188 1.00 56.97 181 ASN A C 1
ATOM 1454 O O . ASN A 1 181 ? -51.681 -4.679 14.174 1.00 56.97 181 ASN A O 1
ATOM 1458 N N . GLY A 1 182 ? -50.728 -3.651 12.437 1.00 59.34 182 GLY A N 1
ATOM 1459 C CA . GLY A 1 182 ? -51.019 -2.293 12.905 1.00 59.34 182 GLY A CA 1
ATOM 1460 C C . GLY A 1 182 ? -52.006 -1.449 12.105 1.00 59.34 182 GLY A C 1
ATOM 1461 O O . GLY A 1 182 ? -51.949 -0.232 12.238 1.00 59.34 182 GLY A O 1
ATOM 1462 N N . ALA A 1 183 ? -52.902 -2.030 11.307 1.00 62.62 183 ALA A N 1
ATOM 1463 C CA . ALA A 1 183 ? -54.123 -1.327 10.918 1.00 62.62 183 ALA A CA 1
ATOM 1464 C C . ALA A 1 183 ? -55.319 -2.073 11.528 1.00 62.62 183 ALA A C 1
ATOM 1466 O O . ALA A 1 183 ? -55.598 -3.198 11.105 1.00 62.62 183 ALA A O 1
ATOM 1467 N N . PRO A 1 184 ? -56.040 -1.496 12.512 1.00 66.62 184 PRO A N 1
ATOM 1468 C CA . PRO A 1 184 ? -57.370 -1.991 12.824 1.00 66.62 184 PRO A CA 1
ATOM 1469 C C . PRO A 1 184 ? -58.183 -1.956 11.523 1.00 66.62 184 PRO A C 1
ATOM 1471 O O . PRO A 1 184 ? -58.043 -0.987 10.768 1.00 66.62 184 PRO A O 1
ATOM 1474 N N . PRO A 1 185 ? -58.986 -2.990 11.216 1.00 64.81 185 PRO A N 1
ATOM 1475 C CA . PRO A 1 185 ? -59.760 -3.018 9.985 1.00 64.81 185 PRO A CA 1
ATOM 1476 C C . PRO A 1 185 ? -60.579 -1.730 9.901 1.00 64.81 185 PRO A C 1
ATOM 1478 O O . PRO A 1 185 ? -61.429 -1.467 10.754 1.00 64.81 185 PRO A O 1
ATOM 1481 N N . ALA A 1 186 ? -60.278 -0.898 8.901 1.00 69.00 186 ALA A N 1
ATOM 1482 C CA . ALA A 1 186 ? -61.062 0.293 8.635 1.00 69.00 186 ALA A CA 1
ATOM 1483 C C . ALA A 1 186 ? -62.528 -0.143 8.441 1.00 69.00 186 ALA A C 1
ATOM 1485 O O . ALA A 1 186 ? -62.773 -1.136 7.744 1.00 69.00 186 ALA A O 1
ATOM 1486 N N . PRO A 1 187 ? -63.507 0.539 9.061 1.00 65.69 187 PRO A N 1
ATOM 1487 C CA . PRO A 1 187 ? -64.913 0.195 8.904 1.00 65.69 187 PRO A CA 1
ATOM 1488 C C . PRO A 1 187 ? -65.265 0.226 7.417 1.00 65.69 187 PRO A C 1
ATOM 1490 O O . PRO A 1 187 ? -65.086 1.247 6.756 1.00 65.69 187 PRO A O 1
ATOM 1493 N N . GLN A 1 188 ? -65.724 -0.912 6.890 1.00 56.75 188 GLN A N 1
ATOM 1494 C CA . GLN A 1 188 ? -66.050 -1.062 5.477 1.00 56.75 188 GLN A CA 1
ATOM 1495 C C . GLN A 1 188 ? -67.135 -0.047 5.079 1.00 56.75 188 GLN A C 1
ATOM 1497 O O . GLN A 1 188 ? -68.263 -0.138 5.577 1.00 56.75 188 GLN A O 1
ATOM 1502 N N . PRO A 1 189 ? -66.851 0.905 4.171 1.00 57.94 189 PRO A N 1
ATOM 1503 C CA . PRO A 1 189 ? -67.895 1.734 3.602 1.00 57.94 189 PRO A CA 1
ATOM 1504 C C . PRO A 1 189 ? -68.761 0.862 2.687 1.00 57.94 189 PRO A C 1
ATOM 1506 O O . PRO A 1 189 ? -68.298 0.287 1.700 1.00 57.94 189 PRO A O 1
ATOM 1509 N N . LYS A 1 190 ? -70.048 0.754 3.028 1.00 57.84 190 LYS A N 1
ATOM 1510 C CA . LYS A 1 190 ? -71.058 0.145 2.162 1.00 57.84 190 LYS A CA 1
ATOM 1511 C C . LYS A 1 190 ? -71.159 0.944 0.862 1.00 57.84 190 LYS A C 1
ATOM 1513 O O . LYS A 1 190 ? -71.656 2.062 0.863 1.00 57.84 190 LYS A O 1
ATOM 1518 N N . GLY A 1 191 ? -70.778 0.300 -0.237 1.00 57.81 191 GLY A N 1
ATOM 1519 C CA . GLY A 1 191 ? -71.343 0.534 -1.562 1.00 57.81 191 GLY A CA 1
ATOM 1520 C C . GLY A 1 191 ? -70.836 1.761 -2.318 1.00 57.81 191 GLY A C 1
ATOM 1521 O O . GLY A 1 191 ? -71.283 2.879 -2.096 1.00 57.81 191 GLY A O 1
ATOM 1522 N N . LYS A 1 192 ? -70.058 1.498 -3.369 1.00 47.88 192 LYS A N 1
ATOM 1523 C CA . LYS A 1 192 ? -70.375 1.963 -4.725 1.00 47.88 192 LYS A CA 1
ATOM 1524 C C . LYS A 1 192 ? -69.592 1.125 -5.731 1.00 47.88 192 LYS A C 1
ATOM 1526 O O . LYS A 1 192 ? -68.370 1.061 -5.682 1.00 47.88 192 LYS A O 1
ATOM 1531 N N . LYS A 1 193 ? -70.332 0.457 -6.620 1.00 51.06 193 LYS A N 1
ATOM 1532 C CA . LYS A 1 193 ? -69.802 -0.142 -7.845 1.00 51.06 193 LYS A CA 1
ATOM 1533 C C . LYS A 1 193 ? -69.254 0.995 -8.705 1.00 51.06 193 LYS A C 1
ATOM 1535 O O . LYS A 1 193 ? -70.013 1.884 -9.077 1.00 51.06 193 LYS A O 1
ATOM 1540 N N . GLY A 1 194 ? -67.964 0.954 -8.996 1.00 50.44 194 GLY A N 1
ATOM 1541 C CA . GLY A 1 194 ? -67.316 1.809 -9.978 1.00 50.44 194 GLY A CA 1
ATOM 1542 C C . GLY A 1 194 ? -66.279 0.967 -10.696 1.00 50.44 194 GLY A C 1
ATOM 1543 O O . GLY A 1 194 ? -65.361 0.462 -10.056 1.00 50.44 194 GLY A O 1
ATOM 1544 N N . GLN A 1 195 ? -66.510 0.752 -11.989 1.00 56.88 195 GLN A N 1
ATOM 1545 C CA . GLN A 1 195 ? -65.572 0.151 -12.931 1.00 56.88 195 GLN A CA 1
ATOM 1546 C C . GLN A 1 195 ? -64.196 0.799 -12.782 1.00 56.88 195 GLN A C 1
ATOM 1548 O O . GLN A 1 195 ? -64.098 2.025 -12.762 1.00 56.88 195 GLN A O 1
ATOM 1553 N N . HIS A 1 196 ? -63.157 -0.026 -12.700 1.00 45.72 196 HIS A N 1
ATOM 1554 C CA . HIS A 1 196 ? -61.804 0.423 -12.965 1.00 45.72 196 HIS A CA 1
ATOM 1555 C C . HIS A 1 196 ? -61.285 -0.396 -14.133 1.00 45.72 196 HIS A C 1
ATOM 1557 O O . HIS A 1 196 ? -61.059 -1.602 -14.016 1.00 45.72 196 HIS A O 1
ATOM 1563 N N . ASP A 1 197 ? -61.198 0.287 -15.267 1.00 51.12 197 ASP A N 1
ATOM 1564 C CA . ASP A 1 197 ? -60.557 -0.205 -16.464 1.00 51.12 197 ASP A CA 1
ATOM 1565 C C . ASP A 1 197 ? -59.068 -0.434 -16.205 1.00 51.12 197 ASP A C 1
ATOM 1567 O O . ASP A 1 197 ? -58.425 0.223 -15.374 1.00 51.12 197 ASP A O 1
ATOM 1571 N N . ASN A 1 198 ? -58.592 -1.445 -16.922 1.00 61.16 198 ASN A N 1
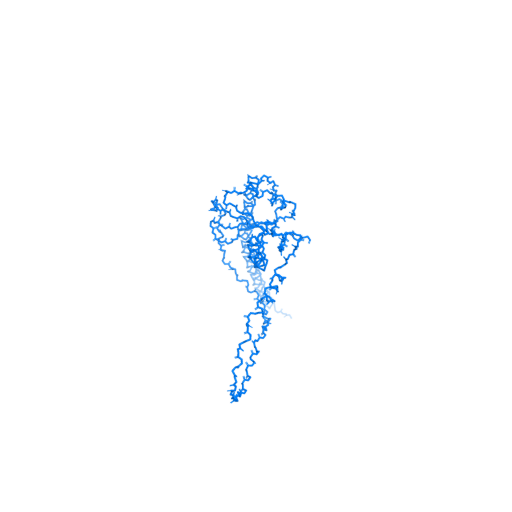ATOM 1572 C CA . ASN A 1 198 ? -57.221 -1.893 -17.024 1.00 61.16 198 ASN A CA 1
ATOM 1573 C C . ASN A 1 198 ? -56.307 -0.746 -17.453 1.00 61.16 198 ASN A C 1
ATOM 1575 O O . ASN A 1 198 ? -56.595 -0.085 -18.442 1.00 61.16 198 ASN A O 1
ATOM 1579 N N . ASP A 1 199 ? -55.161 -0.617 -16.793 1.00 50.38 199 ASP A N 1
ATOM 1580 C CA . ASP A 1 199 ? -53.934 -0.296 -17.514 1.00 50.38 199 ASP A CA 1
ATOM 1581 C C . ASP A 1 199 ? -52.750 -0.960 -16.813 1.00 50.38 199 ASP A C 1
ATOM 1583 O O . ASP A 1 199 ? -52.213 -0.509 -15.797 1.00 50.38 199 ASP A O 1
ATOM 1587 N N . GLU A 1 200 ? -52.380 -2.104 -17.383 1.00 60.88 200 GLU A N 1
ATOM 1588 C CA . GLU A 1 200 ? -51.065 -2.695 -17.244 1.00 60.88 200 GLU A CA 1
ATOM 1589 C C . GLU A 1 200 ? -50.015 -1.690 -17.724 1.00 60.88 200 GLU A C 1
ATOM 1591 O O . GLU A 1 200 ? -50.007 -1.282 -18.881 1.00 60.88 200 GLU A O 1
ATOM 1596 N N . ASN A 1 201 ? -49.055 -1.348 -16.870 1.00 45.75 201 ASN A N 1
ATOM 1597 C CA . ASN A 1 201 ? -47.726 -0.999 -17.361 1.00 45.75 201 ASN A CA 1
ATOM 1598 C C . ASN A 1 201 ? -46.658 -1.511 -16.401 1.00 45.75 201 ASN A C 1
ATOM 1600 O O . ASN A 1 201 ? -45.997 -0.790 -15.654 1.00 45.75 201 ASN A O 1
ATOM 1604 N N . PHE A 1 202 ? -46.499 -2.829 -16.477 1.00 48.81 202 PHE A N 1
ATOM 1605 C CA . PHE A 1 202 ? -45.303 -3.555 -16.093 1.00 48.81 202 PHE A CA 1
ATOM 1606 C C . PHE A 1 202 ? -44.159 -3.141 -17.035 1.00 48.81 202 PHE A C 1
ATOM 1608 O O . PHE A 1 202 ? -43.927 -3.765 -18.067 1.00 48.81 202 PHE A O 1
ATOM 1615 N N . ARG A 1 203 ? -43.405 -2.091 -16.694 1.00 48.09 203 ARG A N 1
ATOM 1616 C CA . ARG A 1 203 ? -42.086 -1.877 -17.308 1.00 48.09 203 ARG A CA 1
ATOM 1617 C C . ARG A 1 203 ? -41.017 -2.588 -16.490 1.00 48.09 203 ARG A C 1
ATOM 1619 O O . ARG A 1 203 ? -40.424 -2.036 -15.568 1.00 48.09 203 ARG A O 1
ATOM 1626 N N . ARG A 1 204 ? -40.802 -3.850 -16.872 1.00 54.62 204 ARG A N 1
ATOM 1627 C CA . ARG A 1 204 ? -39.481 -4.485 -16.856 1.00 54.62 204 ARG A CA 1
ATOM 1628 C C . ARG A 1 204 ? -38.613 -3.756 -17.882 1.00 54.62 204 ARG A C 1
ATOM 1630 O O . ARG A 1 204 ? -39.038 -3.638 -19.020 1.00 54.62 204 ARG A O 1
ATOM 1637 N N . ASP A 1 205 ? -37.454 -3.276 -17.455 1.00 43.31 205 ASP A N 1
ATOM 1638 C CA . ASP A 1 205 ? -36.294 -2.895 -18.275 1.00 43.31 205 ASP A CA 1
ATOM 1639 C C . ASP A 1 205 ? -35.193 -2.469 -17.279 1.00 43.31 205 ASP A C 1
ATOM 1641 O O . ASP A 1 205 ? -35.482 -1.792 -16.300 1.00 43.31 205 ASP A O 1
ATOM 1645 N N . ASN A 1 206 ? -33.918 -2.820 -17.394 1.00 42.19 206 ASN A N 1
ATOM 1646 C CA . ASN A 1 206 ? -33.212 -3.481 -18.471 1.00 42.19 206 ASN A CA 1
ATOM 1647 C C . ASN A 1 206 ? -31.944 -4.125 -17.901 1.00 42.19 206 ASN A C 1
ATOM 1649 O O . ASN A 1 206 ? -31.312 -3.586 -16.990 1.00 42.19 206 ASN A O 1
ATOM 1653 N N . GLY A 1 207 ? -31.582 -5.278 -18.457 1.00 39.66 207 GLY A N 1
ATOM 1654 C CA . GLY A 1 207 ? -30.341 -5.968 -18.148 1.00 39.66 207 GLY A CA 1
ATOM 1655 C C . GLY A 1 207 ? -29.126 -5.081 -18.409 1.00 39.66 207 GLY A C 1
ATOM 1656 O O . GLY A 1 207 ? -28.985 -4.478 -19.472 1.00 39.66 207 GLY A O 1
ATOM 1657 N N . THR A 1 208 ? -28.212 -5.042 -17.447 1.00 39.59 208 THR A N 1
ATOM 1658 C CA . THR A 1 208 ? -26.843 -4.585 -17.661 1.00 39.59 208 THR A CA 1
ATOM 1659 C C . THR A 1 208 ? -26.145 -5.600 -18.563 1.00 39.59 208 THR A C 1
ATOM 1661 O O . THR A 1 208 ? -25.566 -6.589 -18.120 1.00 39.59 208 THR A O 1
ATOM 1664 N N . GLN A 1 209 ? -26.252 -5.364 -19.867 1.00 42.03 209 GLN A N 1
ATOM 1665 C CA . GLN A 1 209 ? -25.428 -5.987 -20.886 1.00 42.03 209 GLN A CA 1
ATOM 1666 C C . GLN A 1 209 ? -23.988 -5.507 -20.658 1.00 42.03 209 GLN A C 1
ATOM 1668 O O . GLN A 1 209 ? -23.662 -4.343 -20.885 1.00 42.03 209 GLN A O 1
ATOM 1673 N N . TYR A 1 210 ? -23.134 -6.385 -20.132 1.00 39.56 210 TYR A N 1
ATOM 1674 C CA . TYR A 1 210 ? -21.705 -6.113 -20.029 1.00 39.56 210 TYR A CA 1
ATOM 1675 C C . TYR A 1 210 ? -21.122 -6.093 -21.440 1.00 39.56 210 TYR A C 1
ATOM 1677 O O . TYR A 1 210 ? -20.916 -7.127 -22.073 1.00 39.56 210 TYR A O 1
ATOM 1685 N N . ASP A 1 211 ? -20.899 -4.881 -21.929 1.00 39.75 211 ASP A N 1
ATOM 1686 C CA . ASP A 1 211 ? -20.191 -4.592 -23.163 1.00 39.75 211 ASP A CA 1
ATOM 1687 C C . ASP A 1 211 ? -18.727 -5.035 -22.977 1.00 39.75 211 ASP A C 1
ATOM 1689 O O . ASP A 1 211 ? -17.939 -4.392 -22.275 1.00 39.75 211 ASP A O 1
ATOM 1693 N N . VAL A 1 212 ? -18.365 -6.187 -23.553 1.00 46.75 212 VAL A N 1
ATOM 1694 C CA . VAL A 1 212 ? -16.988 -6.703 -23.602 1.00 46.75 212 VAL A CA 1
ATOM 1695 C C . VAL A 1 212 ? -16.205 -5.843 -24.594 1.00 46.75 212 VAL A C 1
ATOM 1697 O O . VAL A 1 212 ? -15.900 -6.241 -25.719 1.00 46.75 212 VAL A O 1
ATOM 1700 N N . ARG A 1 213 ? -15.883 -4.614 -24.186 1.00 40.53 213 ARG A N 1
ATOM 1701 C CA . ARG A 1 213 ? -14.927 -3.779 -24.905 1.00 40.53 213 ARG A CA 1
ATOM 1702 C C . ARG A 1 213 ? -13.539 -4.352 -24.679 1.00 40.53 213 ARG A C 1
ATOM 1704 O O . ARG A 1 213 ? -12.993 -4.316 -23.578 1.00 40.53 213 ARG A O 1
ATOM 1711 N N . LYS A 1 214 ? -12.979 -4.890 -25.761 1.00 44.06 214 LYS A N 1
ATOM 1712 C CA . LYS A 1 214 ? -11.566 -5.241 -25.896 1.00 44.06 214 LYS A CA 1
ATOM 1713 C C . LYS A 1 214 ? -10.728 -4.036 -25.464 1.00 44.06 214 LYS A C 1
ATOM 1715 O O . LYS A 1 214 ? -10.675 -3.022 -26.153 1.00 44.06 214 LYS A O 1
ATOM 1720 N N . ASN A 1 215 ? -10.116 -4.154 -24.291 1.00 37.28 215 ASN A N 1
ATOM 1721 C CA . ASN A 1 215 ? -9.237 -3.157 -23.706 1.00 37.28 215 ASN A CA 1
ATOM 1722 C C . ASN A 1 215 ? -7.882 -3.216 -24.427 1.00 37.28 215 ASN A C 1
ATOM 1724 O O . ASN A 1 215 ? -6.947 -3.874 -23.973 1.00 37.28 215 ASN A O 1
ATOM 1728 N N . THR A 1 216 ? -7.778 -2.569 -25.588 1.00 47.31 216 THR A N 1
ATOM 1729 C CA . THR A 1 216 ? -6.479 -2.195 -26.155 1.00 47.31 216 THR A CA 1
ATOM 1730 C C . THR A 1 216 ? -5.906 -1.094 -25.272 1.00 47.31 216 THR A C 1
ATOM 1732 O O . THR A 1 216 ? -6.209 0.087 -25.435 1.00 47.31 216 THR A O 1
ATOM 1735 N N . ARG A 1 217 ? -5.131 -1.528 -24.276 1.00 40.53 217 ARG A N 1
ATOM 1736 C CA . ARG A 1 217 ? -4.402 -0.718 -23.301 1.00 40.53 217 ARG A CA 1
ATOM 1737 C C . ARG A 1 217 ? -3.415 0.197 -24.032 1.00 40.53 217 ARG A C 1
ATOM 1739 O O . ARG A 1 217 ? -2.259 -0.158 -24.226 1.00 40.53 217 ARG A O 1
ATOM 1746 N N . SER A 1 218 ? -3.888 1.373 -24.437 1.00 42.94 218 SER A N 1
ATOM 1747 C CA . SER A 1 218 ? -3.035 2.504 -24.795 1.00 42.94 218 SER A CA 1
ATOM 1748 C C . SER A 1 218 ? -2.277 2.910 -23.535 1.00 42.94 218 SER A C 1
ATOM 1750 O O . SER A 1 218 ? -2.870 3.437 -22.592 1.00 42.94 218 SER A O 1
ATOM 1752 N N . GLN A 1 219 ? -0.981 2.606 -23.488 1.00 42.81 219 GLN A N 1
ATOM 1753 C CA . GLN A 1 219 ? -0.080 3.090 -22.449 1.00 42.81 219 GLN A CA 1
ATOM 1754 C C . GLN A 1 219 ? 0.162 4.585 -22.673 1.00 42.81 219 GLN A C 1
ATOM 1756 O O . GLN A 1 219 ? 1.163 4.985 -23.253 1.00 42.81 219 GLN A O 1
ATOM 1761 N N . ASN A 1 220 ? -0.780 5.419 -22.237 1.00 45.97 220 ASN A N 1
ATOM 1762 C CA . ASN A 1 220 ? -0.466 6.818 -21.990 1.00 45.97 220 ASN A CA 1
ATOM 1763 C C . ASN A 1 220 ? 0.226 6.894 -20.623 1.00 45.97 220 ASN A C 1
ATOM 1765 O O . ASN A 1 220 ? -0.366 6.435 -19.641 1.00 45.97 220 ASN A O 1
ATOM 1769 N N . PRO A 1 221 ? 1.445 7.451 -20.525 1.00 47.41 221 PRO A N 1
ATOM 1770 C CA . PRO A 1 221 ? 2.078 7.699 -19.241 1.00 47.41 221 PRO A CA 1
ATOM 1771 C C . PRO A 1 221 ? 1.248 8.748 -18.494 1.00 47.41 221 PRO A C 1
ATOM 1773 O O . PRO A 1 221 ? 1.224 9.931 -18.839 1.00 47.41 221 PRO A O 1
ATOM 1776 N N . SER A 1 222 ? 0.501 8.300 -17.487 1.00 44.44 222 SER A N 1
ATOM 1777 C CA . SER A 1 222 ? -0.149 9.182 -16.525 1.00 44.44 222 SER A CA 1
ATOM 1778 C C . SER A 1 222 ? 0.923 10.014 -15.827 1.00 44.44 222 SER A C 1
ATOM 1780 O O . SER A 1 222 ? 1.895 9.459 -15.316 1.00 44.44 222 SER A O 1
ATOM 1782 N N . LYS A 1 223 ? 0.743 11.340 -15.815 1.00 41.22 223 LYS A N 1
ATOM 1783 C CA . LYS A 1 223 ? 1.617 12.275 -15.099 1.00 41.22 223 LYS A CA 1
ATOM 1784 C C . LYS A 1 223 ? 1.827 11.801 -13.651 1.00 41.22 223 LYS A C 1
ATOM 1786 O O . LYS A 1 223 ? 0.834 11.444 -13.009 1.00 41.22 223 LYS A O 1
ATOM 1791 N N . PRO A 1 224 ? 3.065 11.838 -13.126 1.00 42.94 224 PRO A N 1
ATOM 1792 C CA . PRO A 1 224 ? 3.321 11.545 -11.725 1.00 42.94 224 PRO A CA 1
ATOM 1793 C C . PRO A 1 224 ? 2.563 12.571 -10.883 1.00 42.94 224 PRO A C 1
ATOM 1795 O O . PRO A 1 224 ? 2.846 13.768 -10.915 1.00 42.94 224 PRO A O 1
ATOM 1798 N N . THR A 1 225 ? 1.528 12.107 -10.191 1.00 51.84 225 THR A N 1
ATOM 1799 C CA . THR A 1 225 ? 0.856 12.906 -9.170 1.00 51.84 225 THR A CA 1
ATOM 1800 C C . THR A 1 225 ? 1.714 12.761 -7.929 1.00 51.84 225 THR A C 1
ATOM 1802 O O . THR A 1 225 ? 1.715 11.699 -7.317 1.00 51.84 225 THR A O 1
ATOM 1805 N N . THR A 1 226 ? 2.507 13.786 -7.621 1.00 56.03 226 THR A N 1
ATOM 1806 C CA . THR A 1 226 ? 3.388 13.814 -6.451 1.00 56.03 226 THR A CA 1
ATOM 1807 C C . THR A 1 226 ? 2.542 13.578 -5.200 1.00 56.03 226 THR A C 1
ATOM 1809 O O . THR A 1 226 ? 1.717 14.421 -4.840 1.00 56.03 226 THR A O 1
ATOM 1812 N N . ALA A 1 227 ? 2.682 12.403 -4.584 1.00 54.72 227 ALA A N 1
ATOM 1813 C CA . ALA A 1 227 ? 2.020 12.103 -3.325 1.00 54.72 227 ALA A CA 1
ATOM 1814 C C . ALA A 1 227 ? 2.565 13.045 -2.231 1.00 54.72 227 ALA A C 1
ATOM 1816 O O . ALA A 1 227 ? 3.742 13.415 -2.267 1.00 54.72 227 ALA A O 1
ATOM 1817 N N . PRO A 1 228 ? 1.727 13.504 -1.286 1.00 55.56 228 PRO A N 1
ATOM 1818 C CA . PRO A 1 228 ? 2.201 14.316 -0.173 1.00 55.56 228 PRO A CA 1
ATOM 1819 C C . PRO A 1 228 ? 3.155 13.499 0.711 1.00 55.56 228 PRO A C 1
ATOM 1821 O O . PRO A 1 228 ? 2.818 12.386 1.113 1.00 55.56 228 PRO A O 1
ATOM 1824 N N . LYS A 1 229 ? 4.322 14.070 1.039 1.00 58.81 229 LYS A N 1
ATOM 1825 C CA . LYS A 1 229 ? 5.333 13.442 1.902 1.00 58.81 229 LYS A CA 1
ATOM 1826 C C . LYS A 1 229 ? 4.751 13.181 3.294 1.00 58.81 229 LYS A C 1
ATOM 1828 O O . LYS A 1 229 ? 4.195 14.087 3.920 1.00 58.81 229 LYS A O 1
ATOM 1833 N N . LEU A 1 230 ? 4.922 11.963 3.814 1.00 54.84 230 LEU A N 1
ATOM 1834 C CA . LEU A 1 230 ? 4.395 11.553 5.128 1.00 54.84 230 LEU A CA 1
ATOM 1835 C C . LEU A 1 230 ? 4.933 12.415 6.287 1.00 54.84 230 LEU A C 1
ATOM 1837 O O . LEU A 1 230 ? 4.279 12.562 7.318 1.00 54.84 230 LEU A O 1
ATOM 1841 N N . GLU A 1 231 ? 6.107 13.035 6.114 1.00 56.41 231 GLU A N 1
ATOM 1842 C CA . GLU A 1 231 ? 6.716 13.918 7.114 1.00 56.41 231 GLU A CA 1
ATOM 1843 C C . GLU A 1 231 ? 5.876 15.163 7.433 1.00 56.41 231 GLU A C 1
ATOM 1845 O O . GLU A 1 231 ? 5.950 15.669 8.555 1.00 56.41 231 GLU A O 1
ATOM 1850 N N . ASP A 1 232 ? 5.026 15.604 6.504 1.00 54.41 232 ASP A N 1
ATOM 1851 C CA . ASP A 1 232 ? 4.101 16.721 6.711 1.00 54.41 232 ASP A CA 1
ATOM 1852 C C . ASP A 1 232 ? 2.832 16.300 7.477 1.00 54.41 232 ASP A C 1
ATOM 1854 O O . ASP A 1 232 ? 2.042 17.152 7.890 1.00 54.41 232 ASP A O 1
ATOM 1858 N N . CYS A 1 233 ? 2.643 14.994 7.717 1.00 50.78 233 CYS A N 1
ATOM 1859 C CA . CYS A 1 233 ? 1.464 14.427 8.377 1.00 50.78 233 CYS A CA 1
ATOM 1860 C C . CYS A 1 233 ? 1.611 14.223 9.897 1.00 50.78 233 CYS A C 1
ATOM 1862 O O . CYS A 1 233 ? 0.744 13.644 10.553 1.00 50.78 233 CYS A O 1
ATOM 1864 N N . LYS A 1 234 ? 2.705 14.713 10.491 1.00 48.97 234 LYS A N 1
ATOM 1865 C CA . LYS A 1 234 ? 3.147 14.393 11.862 1.00 48.97 234 LYS A CA 1
ATOM 1866 C C . LYS A 1 234 ? 2.225 14.844 13.012 1.00 48.97 234 LYS A C 1
ATOM 1868 O O . LYS A 1 234 ? 2.607 14.640 14.163 1.00 48.97 234 LYS A O 1
ATOM 1873 N N . ARG A 1 235 ? 1.059 15.468 12.774 1.00 45.94 235 ARG A N 1
ATOM 1874 C CA . ARG A 1 235 ? 0.233 16.028 13.870 1.00 45.94 235 ARG A CA 1
ATOM 1875 C C . ARG A 1 235 ? -1.085 15.328 14.206 1.00 45.94 235 ARG A C 1
ATOM 1877 O O . ARG A 1 235 ? -1.413 15.381 15.379 1.00 45.94 235 ARG A O 1
ATOM 1884 N N . ASP A 1 236 ? -1.771 14.597 13.321 1.00 41.22 236 ASP A N 1
ATOM 1885 C CA . ASP A 1 236 ? -3.003 13.868 13.706 1.00 41.22 236 ASP A CA 1
ATOM 1886 C C . ASP A 1 236 ? -3.274 12.613 12.840 1.00 41.22 236 ASP A C 1
ATOM 1888 O O . ASP A 1 236 ? -4.307 12.493 12.171 1.00 41.22 236 ASP A O 1
ATOM 1892 N N . MET A 1 237 ? -2.371 11.628 12.844 1.00 40.12 237 MET A N 1
ATOM 1893 C CA . MET A 1 237 ? -2.586 10.384 12.088 1.00 40.12 237 MET A CA 1
ATOM 1894 C C . MET A 1 237 ? -3.583 9.427 12.766 1.00 40.12 237 MET A C 1
ATOM 1896 O O . MET A 1 237 ? -3.454 9.067 13.934 1.00 40.12 237 MET A O 1
ATOM 1900 N N . LYS A 1 238 ? -4.563 8.932 11.999 1.00 43.34 238 LYS A N 1
ATOM 1901 C CA . LYS A 1 238 ? -5.443 7.808 12.375 1.00 43.34 238 LYS A CA 1
ATOM 1902 C C . LYS A 1 238 ? -5.043 6.573 11.565 1.00 43.34 238 LYS A C 1
ATOM 1904 O O . LYS A 1 238 ? -5.255 6.548 10.365 1.00 43.34 238 LYS A O 1
ATOM 1909 N N . LEU A 1 239 ? -4.486 5.543 12.191 1.00 42.09 239 LEU A N 1
ATOM 1910 C CA . LEU A 1 239 ? -4.065 4.310 11.510 1.00 42.09 239 LEU A CA 1
ATOM 1911 C C . LEU A 1 239 ? -5.263 3.373 11.233 1.00 42.09 239 LEU A C 1
ATOM 1913 O O . LEU A 1 239 ? -6.108 3.150 12.098 1.00 42.09 239 LEU A O 1
ATOM 1917 N N . ILE A 1 240 ? -5.369 2.777 10.042 1.00 44.84 240 ILE A N 1
ATOM 1918 C CA . ILE A 1 240 ? -6.452 1.826 9.690 1.00 44.84 240 ILE A CA 1
ATOM 1919 C C . ILE A 1 240 ? -5.821 0.600 9.008 1.00 44.84 240 ILE A C 1
ATOM 1921 O O . ILE A 1 240 ? -5.081 0.769 8.061 1.00 44.84 240 ILE A O 1
ATOM 1925 N N . TRP A 1 241 ? -6.074 -0.638 9.459 1.00 48.31 241 TRP A N 1
ATOM 1926 C CA . TRP A 1 241 ? -5.326 -1.849 9.030 1.00 48.31 241 TRP A CA 1
ATOM 1927 C C . TRP A 1 241 ? -6.183 -2.951 8.375 1.00 48.31 241 TRP A C 1
ATOM 1929 O O . TRP A 1 241 ? -7.186 -3.358 8.965 1.00 48.31 241 TRP A O 1
ATOM 1939 N N . PHE A 1 242 ? -5.719 -3.586 7.282 1.00 42.00 242 PHE A N 1
ATOM 1940 C CA . PHE A 1 242 ? -6.347 -4.771 6.639 1.00 42.00 242 PHE A CA 1
ATOM 1941 C C . PHE A 1 242 ? -5.776 -6.134 7.091 1.00 42.00 242 PHE A C 1
ATOM 1943 O O . PHE A 1 242 ? -4.966 -6.240 8.010 1.00 42.00 242 PHE A O 1
ATOM 1950 N N . GLN A 1 243 ? -6.342 -7.219 6.551 1.00 30.27 243 GLN A N 1
ATOM 1951 C CA . GLN A 1 243 ? -6.245 -8.620 6.971 1.00 30.27 243 GLN A CA 1
ATOM 1952 C C . GLN A 1 243 ? -5.543 -9.462 5.891 1.00 30.27 243 GLN A C 1
ATOM 1954 O O . GLN A 1 243 ? -6.005 -9.476 4.758 1.00 30.27 243 GLN A O 1
ATOM 1959 N N . SER A 1 244 ? -4.470 -10.172 6.262 1.00 25.16 244 SER A N 1
ATOM 1960 C CA . SER A 1 244 ? -3.859 -11.224 5.437 1.00 25.16 244 SER A CA 1
ATOM 1961 C C . SER A 1 244 ? -4.749 -12.475 5.447 1.00 25.16 244 SER A C 1
ATOM 1963 O O . SER A 1 244 ? -5.305 -12.839 6.496 1.00 25.16 244 SER A O 1
ATOM 1965 N N . TRP A 1 245 ? -4.926 -13.077 4.270 1.00 28.94 245 TRP A N 1
ATOM 1966 C CA . TRP A 1 245 ? -5.646 -14.332 4.072 1.00 28.94 245 TRP A CA 1
ATOM 1967 C C . TRP A 1 245 ? -4.831 -15.478 4.682 1.00 28.94 245 TRP A C 1
ATOM 1969 O O . TRP A 1 245 ? -3.621 -15.559 4.486 1.00 28.94 245 TRP A O 1
ATOM 1979 N N . GLY A 1 246 ? -5.507 -16.322 5.463 1.00 36.59 246 GLY A N 1
ATOM 1980 C CA . GLY A 1 246 ? -5.046 -17.683 5.731 1.00 36.59 246 GLY A CA 1
ATOM 1981 C C . GLY A 1 246 ? -5.528 -18.606 4.627 1.00 36.59 246 GLY A C 1
ATOM 1982 O O . GLY A 1 246 ? -6.594 -18.287 4.049 1.00 36.59 246 GLY A O 1
#